Protein AF-A0A924P7L0-F1 (afdb_monomer_lite)

Radius of gyration: 28.96 Å; chains: 1; bounding box: 48×50×124 Å

Secondary structure (DSSP, 8-state):
--------------SSSSSSSSSS--------------TTSHHHHHHHHHHHHHHHHTT-HHHHHHHHHHHHH-TTT--HHHHHHHHHHHHHHTT--HHHHHHHHTTS--SGGGHHHHHHHHS---TTSSHHHHHHHHHHHHHT-BPTT----GGGEESTTSSS-EESSGGGB-HHHHHHHHHHHHHHHHHHHHHHH-B-TTT--BSS-TT-SSS-TT--GGGSGGG--HHHHHHHHHHHHHHHHHHHHHHHS-HHHHHHHHHHHHHHHHHHHHHHHHHHHT--TTS-S-TT----S--SS--GGGGSGGG--S-TT-HHHHHHHHHHHHHHH-TTSS--

Foldseek 3Di:
DDDDDDDDDDDDDDDPPVVVVVVVPPPPPPVPVQQCCDLLDPRNVVSLLVQLVVCVVVLVLVSNQVSLVVQCQDLNRDDLSSLQSLLSSLCSLLVDDPVVCVVLVVVFDCFWLQNLLSLLVVAAAEPPGCNLVSLVSSLQSLQLAFDVPADDDPLQWAPSVTSRIGGLALNGTDLVSLVSLLRSLSNLSNHQCNHFQVADPPRSDRQDQGQFPDSDPLRNGLLALLNDDLSLLSNLLSLVSNLSSLCVNLVVDDDPSSVVSNVQSVQSVVLLFVLLLCLLVCNHPDPRDVVLQDAPDDRPTNRSCSNHSVQADSDSHRSNSSSSSSNSSSVRVPSTSGVD

Structure (mmCIF, N/CA/C/O backbone):
data_AF-A0A924P7L0-F1
#
_entry.id   AF-A0A924P7L0-F1
#
loop_
_atom_site.group_PDB
_atom_site.id
_atom_site.type_symbol
_atom_site.label_atom_id
_atom_site.label_alt_id
_atom_site.label_comp_id
_atom_site.label_asym_id
_atom_site.label_entity_id
_atom_site.label_seq_id
_atom_site.pdbx_PDB_ins_code
_atom_site.Cartn_x
_atom_site.Cartn_y
_atom_site.Cartn_z
_atom_site.occupancy
_atom_site.B_iso_or_equiv
_atom_site.auth_seq_id
_atom_site.auth_comp_id
_atom_site.auth_asym_id
_atom_site.auth_atom_id
_atom_site.pdbx_PDB_model_num
ATOM 1 N N . MET A 1 1 ? 25.800 32.625 96.582 1.00 47.81 1 MET A N 1
ATOM 2 C CA . MET A 1 1 ? 24.863 32.336 95.474 1.00 47.81 1 MET A CA 1
ATOM 3 C C . MET A 1 1 ? 24.696 30.818 95.446 1.00 47.81 1 MET A C 1
ATOM 5 O O . MET A 1 1 ? 25.596 30.161 94.958 1.00 47.81 1 MET A O 1
ATOM 9 N N . ALA A 1 2 ? 23.802 30.165 96.205 1.00 34.78 2 ALA A N 1
ATOM 10 C CA . ALA A 1 2 ? 22.326 30.247 96.242 1.00 34.78 2 ALA A CA 1
ATOM 11 C C . ALA A 1 2 ? 21.728 30.182 94.828 1.00 34.78 2 ALA A C 1
ATOM 13 O O . ALA A 1 2 ? 22.139 30.990 94.007 1.00 34.78 2 ALA A O 1
ATOM 14 N N . CYS A 1 3 ? 20.769 29.334 94.449 1.00 31.34 3 CYS A N 1
ATOM 15 C CA . CYS A 1 3 ? 19.997 28.213 95.019 1.00 31.34 3 CYS A CA 1
ATOM 16 C C . CYS A 1 3 ? 19.364 27.526 93.772 1.00 31.34 3 CYS A C 1
ATOM 18 O O . CYS A 1 3 ? 19.101 28.213 92.793 1.00 31.34 3 CYS A O 1
ATOM 20 N N . SER A 1 4 ? 19.334 26.196 93.644 1.00 40.50 4 SER A N 1
ATOM 21 C CA . SER A 1 4 ? 18.242 25.281 94.041 1.00 40.50 4 SER A CA 1
ATOM 22 C C . SER A 1 4 ? 16.873 25.484 93.358 1.00 40.50 4 SER A C 1
ATOM 24 O O . SER A 1 4 ? 16.356 26.596 93.333 1.00 40.50 4 SER A O 1
ATOM 26 N N . ALA A 1 5 ? 16.281 24.333 92.985 1.00 39.31 5 ALA A N 1
ATOM 27 C CA . ALA A 1 5 ? 14.862 24.022 92.723 1.00 39.31 5 ALA A CA 1
ATOM 28 C C . ALA A 1 5 ? 14.272 24.441 91.354 1.00 39.31 5 ALA A C 1
ATOM 30 O O . ALA A 1 5 ? 14.572 25.506 90.843 1.00 39.31 5 ALA A O 1
ATOM 31 N N . ALA A 1 6 ? 13.378 23.692 90.697 1.00 36.41 6 ALA A N 1
ATOM 32 C CA . ALA A 1 6 ? 12.791 22.370 90.923 1.00 36.41 6 ALA A CA 1
ATOM 33 C C . ALA A 1 6 ? 12.048 21.918 89.645 1.00 36.41 6 ALA A C 1
ATOM 35 O O . ALA A 1 6 ? 11.638 22.727 88.815 1.00 36.41 6 ALA A O 1
ATOM 36 N N . VAL A 1 7 ? 11.850 20.605 89.539 1.00 44.06 7 VAL A N 1
ATOM 37 C CA . VAL A 1 7 ? 10.968 19.900 88.595 1.00 44.06 7 VAL A CA 1
ATOM 38 C C . VAL A 1 7 ? 9.491 20.190 88.918 1.00 44.06 7 VAL A C 1
ATOM 40 O O . VAL A 1 7 ? 9.143 20.317 90.093 1.00 44.06 7 VAL A O 1
ATOM 43 N N . PRO A 1 8 ? 8.595 20.144 87.915 1.00 50.00 8 PRO A N 1
ATOM 44 C CA . PRO A 1 8 ? 7.382 19.364 88.119 1.00 50.00 8 PRO A CA 1
ATOM 45 C C . PRO A 1 8 ? 7.159 18.348 86.995 1.00 50.00 8 PRO A C 1
ATOM 47 O O . PRO A 1 8 ? 7.106 18.667 85.809 1.00 50.00 8 PRO A O 1
ATOM 50 N N . ALA A 1 9 ? 6.977 17.100 87.418 1.00 52.28 9 ALA A N 1
ATOM 51 C CA . ALA A 1 9 ? 6.397 16.036 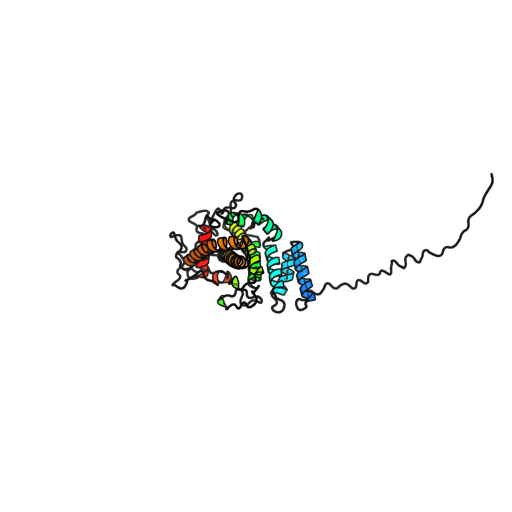86.629 1.00 52.28 9 ALA A CA 1
ATOM 52 C C . ALA A 1 9 ? 4.907 16.325 86.436 1.00 52.28 9 ALA A C 1
ATOM 54 O O . ALA A 1 9 ? 4.186 16.473 87.423 1.00 52.28 9 ALA A O 1
ATOM 55 N N . ARG A 1 10 ? 4.427 16.337 85.191 1.00 41.91 10 ARG A N 1
ATOM 56 C CA . ARG A 1 10 ? 3.016 16.076 84.900 1.00 41.91 10 ARG A CA 1
ATOM 57 C C . ARG A 1 10 ? 2.858 15.278 83.608 1.00 41.91 10 ARG A C 1
ATOM 59 O O . ARG A 1 10 ? 3.173 15.738 82.518 1.00 41.91 10 ARG A O 1
ATOM 66 N N . THR A 1 11 ? 2.283 14.094 83.814 1.00 44.38 11 THR A N 1
ATOM 67 C CA . THR A 1 11 ? 1.278 13.436 82.969 1.00 44.38 11 THR A CA 1
ATOM 68 C C . THR A 1 11 ? 1.713 12.911 81.604 1.00 44.38 11 THR A C 1
ATOM 70 O O . THR A 1 11 ? 1.530 13.528 80.561 1.00 44.38 11 THR A O 1
ATOM 73 N N . ALA A 1 12 ? 2.153 11.655 81.647 1.00 50.25 12 ALA A N 1
ATOM 74 C CA . ALA A 1 12 ? 2.044 10.683 80.576 1.00 50.25 12 ALA A CA 1
ATOM 75 C C . ALA A 1 12 ? 0.569 10.375 80.254 1.00 50.25 12 ALA A C 1
ATOM 77 O O . ALA A 1 12 ? 0.009 9.473 80.856 1.00 50.25 12 ALA A O 1
ATOM 78 N N . VAL A 1 13 ? -0.057 11.098 79.321 1.00 47.91 13 VAL A N 1
ATOM 79 C CA . VAL A 1 13 ? -1.249 10.646 78.571 1.00 47.91 13 VAL A CA 1
ATOM 80 C C . VAL A 1 13 ? -1.328 11.476 77.282 1.00 47.91 13 VAL A C 1
ATOM 82 O O . VAL A 1 13 ? -1.924 12.540 77.323 1.00 47.91 13 VAL A O 1
ATOM 85 N N . ALA A 1 14 ? -0.698 11.057 76.171 1.00 42.91 14 ALA A N 1
ATOM 86 C CA . ALA A 1 14 ? -1.050 11.488 74.791 1.00 42.91 14 ALA A CA 1
ATOM 87 C C . ALA A 1 14 ? -0.067 10.994 73.697 1.00 42.91 14 ALA A C 1
ATOM 89 O O . ALA A 1 14 ? 0.222 11.727 72.759 1.00 42.91 14 ALA A O 1
ATOM 90 N N . VAL A 1 15 ? 0.477 9.770 73.766 1.00 41.88 15 VAL A N 1
ATOM 91 C CA . VAL A 1 15 ? 1.345 9.245 72.672 1.00 41.88 15 VAL A CA 1
ATOM 92 C C . VAL A 1 15 ? 0.802 7.956 72.038 1.00 41.88 15 VAL A C 1
ATOM 94 O O . VAL A 1 15 ? 1.433 7.362 71.178 1.00 41.88 15 VAL A O 1
ATOM 97 N N . LEU A 1 16 ? -0.426 7.546 72.374 1.00 41.16 16 LEU A N 1
ATOM 98 C CA . LEU A 1 16 ? -1.066 6.369 71.763 1.00 41.16 16 LEU A CA 1
ATOM 99 C C . LEU A 1 16 ? -2.193 6.698 70.768 1.00 41.16 16 LEU A C 1
ATOM 101 O O . LEU A 1 16 ? -2.753 5.786 70.174 1.00 41.16 16 LEU A O 1
ATOM 105 N N . ALA A 1 17 ? -2.493 7.979 70.521 1.00 41.72 17 ALA A N 1
ATOM 106 C CA . ALA A 1 17 ? -3.543 8.377 69.574 1.00 41.72 17 ALA A CA 1
ATOM 107 C C . ALA A 1 17 ? -3.034 8.698 68.151 1.00 41.72 17 ALA A C 1
ATOM 109 O O . ALA A 1 17 ? -3.832 8.715 67.220 1.00 41.72 17 ALA A O 1
ATOM 110 N N . SER A 1 18 ? -1.724 8.889 67.945 1.00 42.34 18 SER A N 1
ATOM 111 C CA . SER A 1 18 ? -1.170 9.240 66.619 1.00 42.34 18 SER A CA 1
ATOM 112 C C . SER A 1 18 ? -0.691 8.045 65.785 1.00 42.34 18 SER A C 1
ATOM 114 O O . SER A 1 18 ? -0.346 8.219 64.622 1.00 42.34 18 SER A O 1
ATOM 116 N N . LEU A 1 19 ? -0.700 6.827 66.336 1.00 40.62 19 LEU A N 1
ATOM 117 C CA . LEU A 1 19 ? -0.391 5.593 65.592 1.00 40.62 19 LEU A CA 1
ATOM 118 C C . LEU A 1 19 ? -1.644 4.839 65.116 1.00 40.62 19 LEU A C 1
ATOM 120 O O . LEU A 1 19 ? -1.545 3.991 64.235 1.00 40.62 19 LEU A O 1
ATOM 124 N N . ALA A 1 20 ? -2.831 5.182 65.629 1.00 42.69 20 ALA A N 1
ATOM 125 C CA . ALA A 1 20 ? -4.090 4.542 65.237 1.00 42.69 20 ALA A CA 1
ATOM 126 C C . ALA A 1 20 ? -4.761 5.186 64.004 1.00 42.69 20 ALA A C 1
ATOM 128 O O . ALA A 1 20 ? -5.582 4.542 63.349 1.00 42.69 20 ALA A O 1
ATOM 129 N N . LEU A 1 21 ? -4.383 6.420 63.640 1.00 43.12 21 LEU A N 1
ATOM 130 C CA . LEU A 1 21 ? -4.927 7.113 62.461 1.00 43.12 21 LEU A CA 1
ATOM 131 C C . LEU A 1 21 ? -4.108 6.884 61.174 1.00 43.12 21 LEU A C 1
ATOM 133 O O . LEU A 1 21 ? -4.612 7.125 60.085 1.00 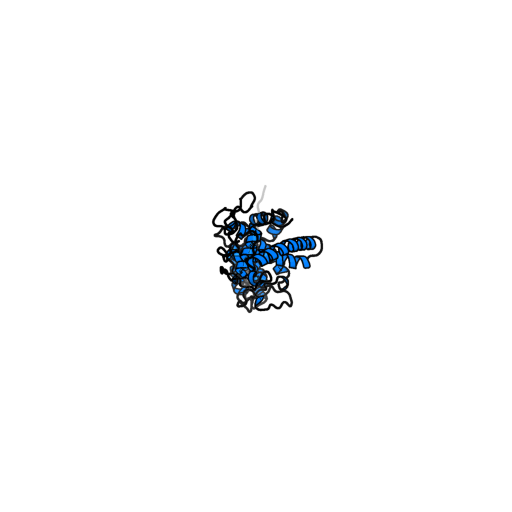43.12 21 LEU A O 1
ATOM 137 N N . CYS A 1 22 ? -2.881 6.357 61.274 1.00 42.72 22 CYS A N 1
ATOM 138 C CA . CYS A 1 22 ? -2.091 5.935 60.105 1.00 42.72 22 CYS A CA 1
ATOM 139 C C . CYS A 1 22 ? -2.347 4.478 59.683 1.00 42.72 22 CYS A C 1
ATOM 141 O O . CYS A 1 22 ? -1.961 4.095 58.584 1.00 42.72 22 CYS A O 1
ATOM 143 N N . LEU A 1 23 ? -3.004 3.664 60.520 1.00 43.16 23 LEU A N 1
ATOM 144 C CA . LEU A 1 23 ? -3.312 2.259 60.207 1.00 43.16 23 LEU A CA 1
ATOM 145 C C . LEU A 1 23 ? -4.737 2.048 59.658 1.00 43.16 23 LEU A C 1
ATOM 147 O O . LEU A 1 23 ? -5.058 0.986 59.129 1.00 43.16 23 LEU A O 1
ATOM 151 N N . THR A 1 24 ? -5.591 3.069 59.741 1.00 47.94 24 THR A N 1
ATOM 152 C CA . THR A 1 24 ? -6.963 3.071 59.202 1.00 47.94 24 THR A CA 1
ATOM 153 C C . THR A 1 24 ? -7.090 3.844 57.889 1.00 47.94 24 THR A C 1
ATOM 155 O O . THR A 1 24 ? -8.190 3.999 57.375 1.00 47.94 24 THR A O 1
ATOM 158 N N . LEU A 1 25 ? -5.966 4.204 57.259 1.00 45.41 25 LEU A N 1
ATOM 159 C CA . LEU A 1 25 ? -5.881 4.286 55.800 1.00 45.41 25 LEU A CA 1
ATOM 160 C C . LEU A 1 25 ? -5.445 2.917 55.261 1.00 45.41 25 LEU A C 1
ATOM 162 O O . LEU A 1 25 ? -4.529 2.794 54.453 1.00 45.41 25 LEU A O 1
ATOM 166 N N . SER A 1 26 ? -6.105 1.865 55.756 1.00 49.88 26 SER A N 1
ATOM 167 C CA . SER A 1 26 ? -6.209 0.592 55.057 1.00 49.88 26 SER A CA 1
ATOM 168 C C . SER A 1 26 ? -6.987 0.885 53.791 1.00 49.88 26 SER A C 1
ATOM 170 O O . SER A 1 26 ? -8.211 0.805 53.758 1.00 49.88 26 SER A O 1
ATOM 172 N N . VAL A 1 27 ? -6.226 1.361 52.809 1.00 51.91 27 VAL A N 1
ATOM 173 C CA . VAL A 1 27 ? -6.414 1.240 51.382 1.00 51.91 27 VAL A CA 1
ATOM 174 C C . VAL A 1 27 ? -7.443 0.144 51.113 1.00 51.91 27 VAL A C 1
ATOM 176 O O . VAL A 1 27 ? -7.120 -1.029 50.935 1.00 51.91 27 VAL A O 1
ATOM 179 N N . THR A 1 28 ? -8.713 0.539 51.072 1.00 52.62 28 THR A N 1
ATOM 180 C CA . THR A 1 28 ? -9.690 -0.129 50.234 1.00 52.62 28 THR A CA 1
ATOM 181 C C . THR A 1 28 ? -9.258 0.230 48.820 1.00 52.62 28 THR A C 1
ATOM 183 O O . THR A 1 28 ? -9.855 1.053 48.135 1.00 52.62 28 THR A O 1
ATOM 186 N N . LEU A 1 29 ? -8.175 -0.421 48.378 1.00 50.34 29 LEU A N 1
ATOM 187 C CA . LEU A 1 29 ? -8.089 -0.931 47.026 1.00 50.34 29 LEU A CA 1
ATOM 188 C C . LEU A 1 29 ? -9.330 -1.822 46.902 1.00 50.34 29 LEU A C 1
ATOM 190 O O . LEU A 1 29 ? -9.259 -3.045 46.981 1.00 50.34 29 LEU A O 1
ATOM 194 N N . PHE A 1 30 ? -10.497 -1.201 46.694 1.00 53.34 30 PHE A N 1
ATOM 195 C CA . PHE A 1 30 ? -11.332 -1.659 45.610 1.00 53.34 30 PHE A CA 1
ATOM 196 C C . PHE A 1 30 ? -10.342 -1.734 44.468 1.00 53.34 30 PHE A C 1
ATOM 198 O O . PHE A 1 30 ? -9.909 -0.700 43.960 1.00 53.34 30 PHE A O 1
ATOM 205 N N . GLY A 1 31 ? -9.817 -2.937 44.221 1.00 47.12 31 GLY A N 1
ATOM 206 C CA . GLY A 1 31 ? -9.066 -3.178 43.018 1.00 47.12 31 GLY A CA 1
ATOM 207 C C . GLY A 1 31 ? -10.003 -2.671 41.949 1.00 47.12 31 GLY A C 1
ATOM 208 O O . GLY A 1 31 ? -11.070 -3.256 41.762 1.00 47.12 31 GLY A O 1
ATOM 209 N N . CYS A 1 32 ? -9.679 -1.514 41.369 1.00 59.19 32 CYS A N 1
ATOM 210 C CA . CYS A 1 32 ? -10.254 -1.090 40.118 1.00 59.19 32 CYS A CA 1
ATOM 211 C C . CYS A 1 32 ? -9.861 -2.233 39.199 1.00 59.19 32 CYS A C 1
ATOM 213 O O . CYS A 1 32 ? -8.734 -2.265 38.708 1.00 59.19 32 CYS A O 1
ATOM 215 N N . GLY A 1 33 ? -10.711 -3.263 39.139 1.00 60.22 33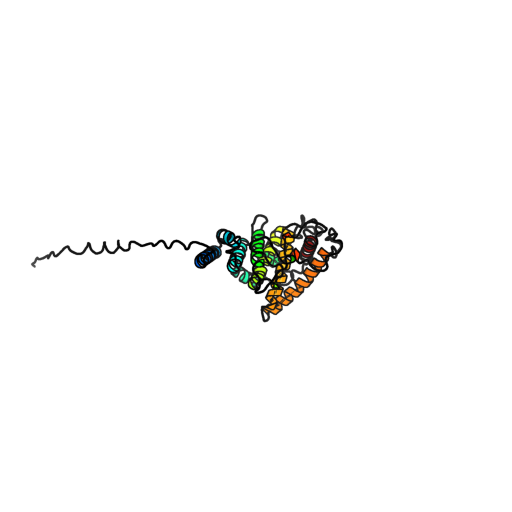 GLY A N 1
ATOM 216 C CA . GLY A 1 33 ? -10.515 -4.391 38.261 1.00 60.22 33 GLY A CA 1
ATOM 217 C C . GLY A 1 33 ? -10.358 -3.731 36.919 1.00 60.22 33 GLY A C 1
ATOM 218 O O . GLY A 1 33 ? -11.265 -2.995 36.519 1.00 60.22 33 GLY A O 1
ATOM 219 N N . ALA A 1 34 ? -9.163 -3.855 36.334 1.00 62.16 34 ALA A N 1
ATOM 220 C CA . ALA A 1 34 ? -8.878 -3.234 35.057 1.00 62.16 34 ALA A CA 1
ATOM 221 C C . ALA A 1 34 ? -10.090 -3.528 34.167 1.00 62.16 34 ALA A C 1
ATOM 223 O O . ALA A 1 34 ? -10.517 -4.692 34.150 1.00 62.16 34 ALA A O 1
ATOM 224 N N . PRO A 1 35 ? -10.724 -2.493 33.582 1.00 68.44 35 PRO A N 1
ATOM 225 C CA . PRO A 1 35 ? -11.966 -2.668 32.850 1.00 68.44 35 PRO A CA 1
ATOM 226 C C . PRO A 1 35 ? -11.793 -3.864 31.929 1.00 68.44 35 PRO A C 1
ATOM 228 O O . PRO A 1 35 ? -10.805 -3.952 31.194 1.00 68.44 35 PRO A O 1
ATOM 231 N N . LYS A 1 36 ? -12.686 -4.848 32.071 1.00 80.56 36 LYS A N 1
ATOM 232 C CA . LYS A 1 36 ? -12.620 -6.063 31.267 1.00 80.56 36 LYS A CA 1
ATOM 233 C C . LYS A 1 36 ? -12.624 -5.597 29.814 1.00 80.56 36 LYS A C 1
ATOM 235 O O . LYS A 1 36 ? -13.560 -4.909 29.414 1.00 80.56 36 LYS A O 1
ATOM 240 N N . MET A 1 37 ? -11.570 -5.919 29.064 1.00 86.44 37 MET A N 1
ATOM 241 C CA . MET A 1 37 ? -11.432 -5.569 27.647 1.00 86.44 37 MET A CA 1
ATOM 242 C C . MET A 1 37 ? -12.419 -6.408 26.828 1.00 86.44 37 MET A C 1
ATOM 244 O O . MET A 1 37 ? -12.057 -7.376 26.168 1.00 86.44 37 MET A O 1
ATOM 248 N N . ASP A 1 38 ? -13.700 -6.090 26.979 1.00 90.31 38 ASP A N 1
ATOM 249 C CA . ASP A 1 38 ? -14.833 -6.770 26.377 1.00 90.31 38 ASP A CA 1
ATOM 250 C C . ASP A 1 38 ? -15.388 -5.892 25.259 1.00 90.31 38 ASP A C 1
ATOM 252 O O . ASP A 1 38 ? -16.022 -4.861 25.510 1.00 90.31 38 ASP A O 1
ATOM 256 N N . CYS A 1 39 ? -15.120 -6.293 24.019 1.00 92.19 39 CYS A N 1
ATOM 257 C CA . CYS A 1 39 ? -15.457 -5.513 22.838 1.00 92.19 39 CYS A CA 1
ATOM 258 C C . CYS A 1 39 ? -16.965 -5.423 22.561 1.00 92.19 39 CYS A C 1
ATOM 260 O O . CYS A 1 39 ? -17.381 -4.560 21.788 1.00 92.19 39 CYS A O 1
ATOM 262 N N . HIS A 1 40 ? -17.785 -6.240 23.231 1.00 93.12 40 HIS A N 1
ATOM 263 C CA . HIS A 1 40 ? -19.245 -6.160 23.154 1.00 93.12 40 HIS A CA 1
ATOM 264 C C . HIS A 1 40 ? -19.834 -5.061 24.054 1.00 93.12 40 HIS A C 1
ATOM 266 O O . HIS A 1 40 ? -21.034 -4.790 24.000 1.00 93.12 40 HIS A O 1
ATOM 272 N N . THR A 1 41 ? -19.009 -4.412 24.881 1.00 93.50 41 THR A N 1
ATOM 273 C CA . THR A 1 41 ? -19.412 -3.280 25.724 1.00 93.50 41 THR A CA 1
ATOM 274 C C . THR A 1 41 ? -18.686 -2.010 25.293 1.00 93.50 41 THR A C 1
ATOM 276 O O . THR A 1 41 ? -17.527 -2.058 24.885 1.00 93.50 41 THR A O 1
ATOM 279 N N . GLN A 1 42 ? -19.346 -0.855 25.407 1.00 91.19 42 GLN A N 1
ATOM 280 C CA . GLN A 1 42 ? -18.726 0.426 25.054 1.00 91.19 42 GLN A CA 1
ATOM 281 C C . GLN A 1 42 ? -17.487 0.714 25.921 1.00 91.19 42 GLN A C 1
ATOM 283 O O . GLN A 1 42 ? -16.448 1.093 25.384 1.00 91.19 42 GLN A O 1
ATOM 288 N N . ASP A 1 43 ? -17.570 0.461 27.231 1.00 91.94 43 ASP A N 1
ATOM 289 C CA . ASP A 1 43 ? -16.466 0.690 28.173 1.00 91.94 43 ASP A CA 1
ATOM 290 C C . ASP A 1 43 ? -15.291 -0.268 27.937 1.00 91.94 43 ASP A C 1
ATOM 292 O O . ASP A 1 43 ? -14.136 0.154 27.917 1.00 91.94 43 ASP A O 1
ATOM 296 N N . GLY A 1 44 ? -15.568 -1.558 27.712 1.00 93.25 44 GLY A N 1
ATOM 297 C CA . GLY A 1 44 ? -14.528 -2.552 27.437 1.00 93.25 44 GLY A CA 1
ATOM 298 C C . GLY A 1 44 ? -13.821 -2.298 26.108 1.00 93.25 44 GLY A C 1
ATOM 299 O O . GLY A 1 44 ? -12.600 -2.444 26.015 1.00 93.25 44 GLY A O 1
ATOM 300 N N . LYS A 1 45 ? -14.561 -1.834 25.097 1.00 93.62 45 LYS A N 1
ATOM 301 C CA . LYS A 1 45 ? -13.988 -1.409 23.822 1.00 93.62 45 LYS A CA 1
ATOM 302 C C . LYS A 1 45 ? -13.133 -0.148 23.955 1.00 93.62 45 LYS A C 1
ATOM 304 O O . LYS A 1 45 ? -12.044 -0.109 23.387 1.00 93.62 45 LYS A O 1
ATOM 309 N N . ALA A 1 46 ? -13.590 0.857 24.702 1.00 93.88 46 ALA A N 1
ATOM 310 C CA . ALA A 1 46 ? -12.805 2.061 24.969 1.00 93.88 46 ALA A CA 1
ATOM 311 C C . ALA A 1 46 ? -11.490 1.714 25.686 1.00 93.88 46 ALA A C 1
ATOM 313 O O . ALA A 1 46 ? -10.421 2.096 25.222 1.00 93.88 46 ALA A O 1
ATOM 314 N N . ALA A 1 47 ? -11.554 0.877 26.727 1.00 94.50 47 ALA A N 1
ATOM 315 C CA . ALA A 1 47 ? -10.372 0.398 27.442 1.00 94.50 47 ALA A CA 1
ATOM 316 C C . ALA A 1 47 ? -9.386 -0.368 26.540 1.00 94.50 47 ALA A C 1
ATOM 318 O O . ALA A 1 47 ? -8.171 -0.229 26.691 1.00 94.50 47 ALA A O 1
ATOM 319 N N . LEU A 1 48 ? -9.894 -1.166 25.595 1.00 95.69 48 LEU A N 1
ATOM 320 C CA . LEU A 1 48 ? -9.069 -1.861 24.607 1.00 95.69 48 LEU A CA 1
ATOM 321 C C . LEU A 1 48 ? -8.370 -0.875 23.657 1.00 95.69 48 LEU A C 1
ATOM 323 O O . LEU A 1 48 ? -7.165 -0.991 23.442 1.00 95.69 48 LEU A O 1
ATOM 327 N N . LEU A 1 49 ? -9.097 0.104 23.111 1.00 96.06 49 LEU A N 1
ATOM 328 C CA . LEU A 1 49 ? -8.520 1.121 22.225 1.00 96.06 49 LEU A CA 1
ATOM 329 C C . LEU A 1 49 ? -7.488 1.996 22.953 1.00 96.06 49 LEU A C 1
ATOM 331 O O . LEU A 1 49 ? -6.432 2.276 22.387 1.00 96.06 49 LEU A O 1
ATOM 335 N N . ASP A 1 50 ? -7.730 2.342 24.219 1.00 96.00 50 ASP A N 1
ATOM 336 C CA . ASP A 1 50 ? -6.767 3.056 25.064 1.00 96.00 50 ASP A CA 1
ATOM 337 C C . ASP A 1 50 ? -5.496 2.226 25.297 1.00 96.00 50 ASP A C 1
ATOM 339 O O . ASP A 1 50 ? -4.380 2.742 25.211 1.00 96.00 50 ASP A O 1
ATOM 343 N N . ALA A 1 51 ? -5.634 0.921 25.550 1.00 96.25 51 ALA A N 1
ATOM 344 C CA . ALA A 1 51 ? -4.493 0.022 25.706 1.00 96.25 51 ALA A CA 1
ATOM 345 C C . ALA A 1 51 ? -3.668 -0.096 24.413 1.00 96.25 51 ALA A C 1
ATOM 347 O O . ALA A 1 51 ? -2.438 -0.012 24.464 1.00 96.25 51 ALA A O 1
ATOM 348 N N . VAL A 1 52 ? -4.331 -0.210 23.256 1.00 97.00 52 VAL A N 1
ATOM 349 C CA . VAL A 1 52 ? -3.671 -0.181 21.941 1.00 97.00 52 VAL A CA 1
ATOM 350 C C . VAL A 1 52 ? -2.936 1.146 21.746 1.00 97.00 52 VAL A C 1
ATOM 352 O O . VAL A 1 52 ? -1.754 1.147 21.409 1.00 97.00 52 VAL A O 1
ATOM 355 N N . GLN A 1 53 ? -3.582 2.280 22.024 1.00 96.31 53 GLN A N 1
ATOM 356 C CA . GLN A 1 53 ? -2.971 3.604 21.891 1.00 96.31 53 GLN A CA 1
ATOM 357 C C . GLN A 1 53 ? -1.750 3.783 22.809 1.00 96.31 53 GLN A C 1
ATOM 359 O O . GLN A 1 53 ? -0.737 4.351 22.389 1.00 96.31 53 GLN A O 1
ATOM 364 N N . ASN A 1 54 ? -1.805 3.277 24.042 1.00 95.88 54 ASN A N 1
ATOM 365 C CA . ASN A 1 54 ? -0.677 3.296 24.977 1.00 95.88 54 ASN A CA 1
ATOM 366 C C . ASN A 1 54 ? 0.511 2.462 24.467 1.00 95.88 54 ASN A C 1
ATOM 368 O O . ASN A 1 54 ? 1.660 2.915 24.539 1.00 95.88 54 ASN A O 1
ATOM 372 N N . ALA A 1 55 ? 0.242 1.284 23.895 1.00 96.31 55 ALA A N 1
ATOM 373 C CA . ALA A 1 55 ? 1.263 0.450 23.264 1.00 96.31 55 ALA A CA 1
ATOM 374 C C . ALA A 1 55 ? 1.894 1.156 22.048 1.00 96.31 55 ALA A C 1
ATOM 376 O O . ALA A 1 55 ? 3.118 1.266 21.968 1.00 96.31 55 ALA A O 1
ATOM 377 N N . LEU A 1 56 ? 1.081 1.752 21.164 1.00 95.19 56 LEU A N 1
ATOM 378 C CA . LEU A 1 56 ? 1.559 2.538 20.015 1.00 95.19 56 LEU A CA 1
ATOM 379 C C . LEU A 1 56 ? 2.416 3.736 20.434 1.00 95.19 56 LEU A C 1
ATOM 381 O O . LEU A 1 56 ? 3.450 4.010 19.823 1.00 95.19 56 LEU A O 1
ATOM 385 N N . THR A 1 57 ? 2.015 4.432 21.498 1.00 94.19 57 THR A N 1
ATOM 386 C CA . THR A 1 57 ? 2.756 5.576 22.053 1.00 94.19 57 THR A CA 1
ATOM 387 C C . THR A 1 57 ? 4.132 5.145 22.567 1.00 94.19 57 THR A C 1
ATOM 389 O O . THR A 1 57 ? 5.109 5.877 22.415 1.00 94.19 57 THR A O 1
ATOM 392 N N . SER A 1 58 ? 4.225 3.926 23.104 1.00 95.38 58 SER A N 1
ATOM 393 C CA . SER A 1 58 ? 5.471 3.302 23.569 1.00 95.38 58 SER A CA 1
ATOM 394 C C . SER A 1 58 ? 6.266 2.610 22.450 1.00 95.38 58 SER A C 1
ATOM 396 O O . SER A 1 58 ? 7.294 2.000 22.731 1.00 95.38 58 SER A O 1
ATOM 398 N N . GLN A 1 59 ? 5.808 2.696 21.192 1.00 94.31 59 GLN A N 1
ATOM 399 C CA . GLN A 1 59 ? 6.338 1.957 20.035 1.00 94.31 59 GLN A CA 1
ATOM 400 C C . GLN A 1 59 ? 6.336 0.426 20.208 1.00 94.31 59 GLN A C 1
ATOM 402 O O . GLN A 1 59 ? 7.071 -0.283 19.521 1.00 94.31 59 GLN A O 1
ATOM 407 N N . ASP A 1 60 ? 5.481 -0.100 21.086 1.00 96.69 60 ASP A N 1
ATOM 408 C CA . ASP A 1 60 ? 5.273 -1.535 21.268 1.00 96.69 60 ASP A CA 1
ATOM 409 C C . ASP A 1 60 ? 4.220 -2.042 20.274 1.00 96.69 60 ASP A C 1
ATOM 411 O O . ASP A 1 60 ? 3.057 -2.301 20.600 1.00 96.69 60 ASP A O 1
ATOM 415 N N . CYS A 1 61 ? 4.631 -2.122 19.007 1.00 97.25 61 CYS A N 1
ATOM 416 C CA . CYS A 1 61 ? 3.749 -2.520 17.915 1.00 97.25 61 CYS A CA 1
ATOM 417 C C . CYS A 1 61 ? 3.230 -3.957 18.081 1.00 97.25 61 CYS A C 1
ATOM 419 O O . CYS A 1 61 ? 2.116 -4.247 17.659 1.00 97.25 61 CYS A O 1
ATOM 421 N N . THR A 1 62 ? 4.022 -4.850 18.687 1.00 97.88 62 THR A N 1
ATOM 422 C CA . THR A 1 62 ? 3.642 -6.253 18.907 1.00 97.88 62 THR A CA 1
ATOM 423 C C . THR A 1 62 ? 2.467 -6.336 19.869 1.00 97.88 62 THR A C 1
ATOM 425 O O . THR A 1 62 ? 1.429 -6.876 19.499 1.00 97.88 62 THR A O 1
ATOM 428 N N . THR A 1 63 ? 2.570 -5.703 21.043 1.00 97.94 63 THR A N 1
ATOM 429 C CA . THR A 1 63 ? 1.458 -5.656 22.002 1.00 97.94 63 THR A CA 1
ATOM 430 C C . THR A 1 63 ? 0.229 -4.975 21.396 1.00 97.94 63 THR A C 1
ATOM 432 O O . THR A 1 63 ? -0.894 -5.444 21.573 1.00 97.94 63 THR A O 1
ATOM 435 N N . ALA A 1 64 ? 0.418 -3.896 20.627 1.00 97.94 64 ALA A N 1
ATOM 436 C CA . ALA A 1 64 ? -0.685 -3.221 19.944 1.00 97.94 64 ALA A CA 1
ATOM 437 C C . ALA A 1 64 ? -1.406 -4.125 18.920 1.00 97.94 64 ALA A C 1
ATOM 439 O O . ALA A 1 64 ? -2.619 -3.995 18.750 1.00 97.94 64 ALA A O 1
ATOM 440 N N . ILE A 1 65 ? -0.682 -5.018 18.231 1.00 98.12 65 ILE A N 1
ATOM 441 C CA . ILE A 1 65 ? -1.251 -6.018 17.311 1.00 98.12 65 ILE A CA 1
ATOM 442 C C . ILE A 1 65 ? -1.971 -7.118 18.100 1.00 98.12 65 ILE A C 1
ATOM 444 O O . ILE A 1 65 ? -3.128 -7.410 17.802 1.00 98.12 65 ILE A O 1
ATOM 448 N N . ASP A 1 66 ? -1.329 -7.678 19.127 1.00 98.12 66 ASP A N 1
ATOM 449 C CA . ASP A 1 66 ? -1.882 -8.773 19.936 1.00 98.12 66 ASP A CA 1
ATOM 450 C C . ASP A 1 66 ? -3.204 -8.383 20.617 1.00 98.12 66 ASP A C 1
ATOM 452 O O . ASP A 1 66 ? -4.114 -9.204 20.736 1.00 98.12 66 ASP A O 1
ATOM 456 N N . LEU A 1 67 ? -3.338 -7.114 21.019 1.00 97.50 67 LEU A N 1
ATOM 457 C CA . LEU A 1 67 ? -4.570 -6.570 21.591 1.00 97.50 67 LEU A CA 1
ATOM 458 C C . LEU A 1 67 ? -5.690 -6.397 20.554 1.00 97.50 67 LEU A C 1
ATOM 460 O O . LEU A 1 67 ? -6.848 -6.687 20.853 1.00 97.50 67 LEU A O 1
ATOM 464 N N . ILE A 1 68 ? -5.382 -5.895 19.352 1.00 97.94 68 ILE A N 1
ATOM 465 C CA . ILE A 1 68 ? -6.413 -5.490 18.382 1.00 97.94 68 ILE A CA 1
ATOM 466 C C . ILE A 1 68 ? -6.854 -6.619 17.444 1.00 97.94 68 ILE A C 1
ATOM 468 O O . ILE A 1 68 ? -8.000 -6.615 16.992 1.00 97.94 68 ILE A O 1
ATOM 472 N N . GLU A 1 69 ? -5.983 -7.588 17.145 1.00 97.50 69 GLU A N 1
ATOM 473 C CA . GLU A 1 69 ? -6.266 -8.624 16.143 1.00 97.50 69 GLU A CA 1
ATOM 474 C C . GLU A 1 69 ? -7.470 -9.510 16.511 1.00 97.50 69 GLU A C 1
ATOM 476 O O . GLU A 1 69 ? -8.330 -9.701 15.645 1.00 97.50 69 GLU A O 1
ATOM 481 N N . PRO A 1 70 ? -7.636 -9.987 17.766 1.00 96.75 70 PRO A N 1
ATOM 482 C CA . PRO A 1 70 ? -8.815 -10.770 18.141 1.00 96.75 70 PRO A CA 1
ATOM 483 C C . PRO A 1 70 ? -10.124 -10.003 17.917 1.00 96.75 70 PRO A C 1
ATOM 485 O O . PRO A 1 70 ? -11.088 -10.557 17.395 1.00 96.75 70 PRO A O 1
ATOM 488 N N . VAL A 1 71 ? -10.134 -8.706 18.241 1.00 96.44 71 VAL A N 1
ATOM 489 C CA . VAL A 1 71 ? -11.306 -7.827 18.098 1.00 96.44 71 VAL A CA 1
ATOM 490 C C . VAL A 1 71 ? -11.595 -7.507 16.634 1.00 96.44 71 VAL A C 1
ATOM 492 O O . VAL A 1 71 ? -12.751 -7.397 16.233 1.00 96.44 71 VAL A O 1
ATOM 495 N N . TYR A 1 72 ? -10.556 -7.368 15.811 1.00 96.62 72 TYR A N 1
ATOM 496 C CA . TYR A 1 72 ? -10.724 -7.163 14.379 1.00 96.62 72 TYR A CA 1
ATOM 497 C C . TYR A 1 72 ? -11.310 -8.393 13.682 1.00 96.62 72 TYR A C 1
ATOM 499 O O . TYR A 1 72 ? -12.138 -8.242 12.786 1.00 96.62 72 TYR A O 1
ATOM 507 N N . LEU A 1 73 ? -10.886 -9.598 14.065 1.00 95.81 73 LEU A N 1
ATOM 508 C CA . LEU A 1 73 ? -11.367 -10.844 13.462 1.00 95.81 73 LEU A CA 1
ATOM 509 C C . LEU A 1 73 ? -12.795 -11.209 13.895 1.00 95.81 73 LEU A C 1
ATOM 511 O O . LEU A 1 73 ? -13.464 -11.972 13.193 1.00 95.81 73 LEU A O 1
ATOM 515 N N . ASP A 1 74 ? -13.275 -10.643 15.001 1.00 95.19 74 ASP A N 1
ATOM 516 C CA . ASP A 1 74 ? -14.646 -10.804 15.470 1.00 95.19 74 ASP A CA 1
ATOM 517 C C . ASP A 1 74 ? -15.627 -9.904 14.689 1.00 95.19 74 ASP A C 1
ATOM 519 O O . ASP A 1 74 ? -15.530 -8.672 14.675 1.00 95.19 74 ASP A O 1
ATOM 523 N N . LYS A 1 75 ? -16.614 -10.533 14.039 1.00 92.19 75 LYS A N 1
ATOM 524 C CA . LYS A 1 75 ? -17.639 -9.853 13.229 1.00 92.19 75 LYS A CA 1
ATOM 525 C C . LYS A 1 75 ? -18.553 -8.942 14.044 1.00 92.19 75 LYS A C 1
ATOM 527 O O . LYS A 1 75 ? -19.093 -7.996 13.477 1.00 92.19 75 LYS A O 1
ATOM 532 N N . GLU A 1 76 ? -18.760 -9.236 15.322 1.00 93.94 76 GLU A N 1
ATOM 533 C CA . GLU A 1 76 ? -19.666 -8.477 16.186 1.00 93.94 76 GLU A CA 1
ATOM 534 C C . GLU A 1 76 ? -18.975 -7.273 16.829 1.00 93.94 76 GLU A C 1
ATOM 536 O O . GLU A 1 76 ? -19.637 -6.296 17.176 1.00 93.94 76 GLU A O 1
ATOM 541 N N . CYS A 1 77 ? -17.647 -7.314 16.942 1.00 93.50 77 CYS A N 1
ATOM 542 C CA . CYS A 1 77 ? -16.872 -6.259 17.586 1.00 93.50 77 CYS A CA 1
ATOM 543 C C . CYS A 1 77 ? -16.188 -5.289 16.618 1.00 93.50 77 CYS A C 1
ATOM 545 O O . CYS A 1 77 ? -15.794 -4.185 17.011 1.00 93.50 77 CYS A O 1
ATOM 547 N N . THR A 1 78 ? -16.017 -5.680 15.357 1.00 92.56 78 THR A N 1
ATOM 548 C CA . THR A 1 78 ? -15.275 -4.869 14.396 1.00 92.56 78 THR A CA 1
ATOM 549 C C . THR A 1 78 ? -16.068 -3.651 13.907 1.00 92.56 78 THR A C 1
ATOM 551 O O . THR A 1 78 ? -17.231 -3.732 13.506 1.00 92.56 78 THR A O 1
ATOM 554 N N . ASN A 1 79 ? -15.425 -2.484 13.908 1.00 93.25 79 ASN A N 1
ATOM 555 C CA . ASN A 1 79 ? -15.957 -1.249 13.338 1.00 93.25 79 ASN A CA 1
ATOM 556 C C . ASN A 1 79 ? -14.817 -0.339 12.849 1.00 93.25 79 ASN A C 1
ATOM 558 O O . ASN A 1 79 ? -13.654 -0.741 12.847 1.00 93.25 79 ASN A O 1
ATOM 562 N N . ASP A 1 80 ? -15.134 0.887 12.432 1.00 94.19 80 ASP A N 1
ATOM 563 C CA . ASP A 1 80 ? -14.135 1.788 11.846 1.00 94.19 80 ASP A CA 1
ATOM 564 C C . ASP A 1 80 ? -13.010 2.170 12.824 1.00 94.19 80 ASP A C 1
ATOM 566 O O . ASP A 1 80 ? -11.847 2.198 12.431 1.00 94.19 80 ASP A O 1
ATOM 570 N N . GLU A 1 81 ? -13.298 2.341 14.116 1.00 94.75 81 GLU A N 1
ATOM 571 C CA . GLU A 1 81 ? -12.259 2.599 15.128 1.00 94.75 81 GLU A CA 1
ATOM 572 C C . GLU A 1 81 ? -11.300 1.409 15.273 1.00 94.75 81 GLU A C 1
ATOM 574 O O . GLU A 1 81 ? -10.086 1.590 15.319 1.00 94.75 81 GLU A O 1
ATOM 579 N N . VAL A 1 82 ? -11.830 0.179 15.275 1.00 96.12 82 VAL A N 1
ATOM 580 C CA . VAL A 1 82 ? -11.023 -1.054 15.335 1.00 96.12 82 VAL A CA 1
ATOM 581 C C . VAL A 1 82 ? -10.171 -1.212 14.073 1.00 96.12 82 VAL A C 1
ATOM 583 O O . VAL A 1 82 ? -9.009 -1.603 14.157 1.00 96.12 82 VAL A O 1
ATOM 586 N N . ARG A 1 83 ? -10.711 -0.867 12.897 1.00 96.38 83 ARG A N 1
ATOM 587 C CA . ARG A 1 83 ? -9.976 -0.897 11.621 1.00 96.38 83 ARG A CA 1
ATOM 588 C C . ARG A 1 83 ? -8.838 0.122 11.596 1.00 96.38 83 ARG A C 1
ATOM 590 O O . ARG A 1 83 ? -7.734 -0.233 11.193 1.00 96.38 83 ARG A O 1
ATOM 597 N N . ILE A 1 84 ? -9.070 1.350 12.068 1.00 96.12 84 ILE A N 1
ATOM 598 C CA . ILE A 1 84 ? -8.025 2.382 12.191 1.00 96.12 84 ILE A CA 1
ATOM 599 C C . ILE A 1 84 ? -6.964 1.956 13.209 1.00 96.12 84 ILE A C 1
ATOM 601 O O . ILE A 1 84 ? -5.769 2.085 12.933 1.00 96.12 84 ILE A O 1
ATOM 605 N N . ALA A 1 85 ? -7.375 1.413 14.358 1.00 96.62 85 ALA A N 1
ATOM 606 C CA . ALA A 1 85 ? -6.459 0.914 15.377 1.00 96.62 85 ALA A CA 1
ATOM 607 C C . ALA A 1 85 ? -5.581 -0.215 14.822 1.00 96.62 85 ALA A C 1
ATOM 609 O O . ALA A 1 85 ? -4.359 -0.132 14.906 1.00 96.62 85 ALA A O 1
ATOM 610 N N . ARG A 1 86 ? -6.172 -1.206 14.140 1.00 97.44 86 ARG A N 1
ATOM 611 C CA . ARG A 1 86 ? -5.422 -2.278 13.473 1.00 97.44 86 ARG A CA 1
ATOM 612 C C . ARG A 1 86 ? -4.474 -1.745 12.408 1.00 97.44 86 ARG A C 1
ATOM 614 O O . ARG A 1 86 ? -3.307 -2.136 12.380 1.00 97.44 86 ARG A O 1
ATOM 621 N N . ALA A 1 87 ? -4.954 -0.851 11.542 1.00 97.44 87 ALA A N 1
ATOM 622 C CA . ALA A 1 87 ? -4.120 -0.221 10.528 1.00 97.44 87 ALA A CA 1
ATOM 623 C C . ALA A 1 87 ? -2.912 0.475 11.169 1.00 97.44 87 ALA A C 1
ATOM 625 O O . ALA A 1 87 ? -1.797 0.326 10.673 1.00 97.44 87 ALA A O 1
ATOM 626 N N . SER A 1 88 ? -3.116 1.159 12.296 1.00 96.75 88 SER A N 1
ATOM 627 C CA . SER A 1 88 ? -2.073 1.864 13.048 1.00 96.75 88 SER A CA 1
ATOM 628 C C . SER A 1 88 ? -1.086 0.909 13.733 1.00 96.75 88 SER A C 1
ATOM 630 O O . SER A 1 88 ? 0.121 1.136 13.654 1.00 96.75 88 SER A O 1
ATOM 632 N N . SER A 1 89 ? -1.556 -0.195 14.325 1.00 97.38 89 SER A N 1
ATOM 633 C CA . SER A 1 89 ? -0.711 -1.252 14.908 1.00 97.38 89 SER A CA 1
ATOM 634 C C . SER A 1 89 ? 0.209 -1.897 13.880 1.00 97.38 89 SER A C 1
ATOM 636 O O . SER A 1 89 ? 1.419 -2.001 14.094 1.00 97.38 89 SER A O 1
ATOM 638 N N . TYR A 1 90 ? -0.320 -2.235 12.707 1.00 98.12 90 TYR A N 1
ATOM 639 C CA . TYR A 1 90 ? 0.506 -2.756 11.624 1.00 98.12 90 TYR A CA 1
ATOM 640 C C . TYR A 1 90 ? 1.376 -1.682 10.954 1.00 98.12 90 TYR A C 1
ATOM 642 O O . TYR A 1 90 ? 2.506 -1.972 10.566 1.00 98.12 90 TYR A O 1
ATOM 650 N N . ALA A 1 91 ? 0.926 -0.427 10.875 1.00 96.81 91 ALA A N 1
ATOM 651 C CA . ALA A 1 91 ? 1.755 0.685 10.406 1.00 96.81 91 ALA A CA 1
ATOM 652 C C . ALA A 1 91 ? 2.974 0.906 11.319 1.00 96.81 91 ALA A C 1
ATOM 654 O O . ALA A 1 91 ? 4.085 1.102 10.826 1.00 96.81 91 ALA A O 1
ATOM 655 N N . CYS A 1 92 ? 2.791 0.789 12.639 1.00 96.31 92 CYS A N 1
ATOM 656 C CA . CYS A 1 92 ? 3.874 0.805 13.622 1.00 96.31 92 CYS A CA 1
ATOM 657 C C . CYS A 1 92 ? 4.903 -0.295 13.316 1.00 96.31 92 CYS A C 1
ATOM 659 O O . CYS A 1 92 ? 6.092 -0.004 13.184 1.00 96.31 92 CYS A O 1
ATOM 661 N N . ALA A 1 93 ? 4.456 -1.540 13.099 1.00 96.56 93 ALA A N 1
ATOM 662 C CA . ALA A 1 93 ? 5.340 -2.656 12.742 1.00 96.56 93 ALA A CA 1
ATOM 663 C C . ALA A 1 93 ? 6.008 -2.483 11.359 1.00 96.56 93 ALA A C 1
ATOM 665 O O . ALA A 1 93 ? 7.131 -2.942 11.141 1.00 96.56 93 ALA A O 1
ATOM 666 N N . ALA A 1 94 ? 5.369 -1.750 10.443 1.00 95.44 94 ALA A N 1
ATOM 667 C CA . ALA A 1 94 ? 5.957 -1.294 9.182 1.00 95.44 94 ALA A CA 1
ATOM 668 C C . ALA A 1 94 ? 6.935 -0.110 9.347 1.00 95.44 94 ALA A C 1
ATOM 670 O O . ALA A 1 94 ? 7.441 0.417 8.355 1.00 95.44 94 ALA A O 1
ATOM 671 N N . ASN A 1 95 ? 7.237 0.290 10.589 1.00 92.31 95 ASN A N 1
ATOM 672 C CA . ASN A 1 95 ? 8.105 1.408 10.956 1.00 92.31 95 ASN A CA 1
ATOM 673 C C . ASN A 1 95 ? 7.600 2.768 10.434 1.00 92.31 95 ASN A C 1
ATOM 675 O O . ASN A 1 95 ? 8.385 3.649 10.074 1.00 92.31 95 ASN A O 1
ATOM 679 N N . ILE A 1 96 ? 6.278 2.947 10.391 1.00 92.31 96 ILE A N 1
ATOM 680 C CA . ILE A 1 96 ? 5.632 4.202 10.010 1.00 92.31 96 ILE A CA 1
ATOM 681 C C . ILE A 1 96 ? 5.304 4.975 11.280 1.00 92.31 96 ILE A C 1
ATOM 683 O O . ILE A 1 96 ? 4.397 4.632 12.033 1.00 92.31 96 ILE A O 1
ATOM 687 N N . ASN A 1 97 ? 6.032 6.064 11.497 1.00 83.31 97 ASN A N 1
ATOM 688 C CA . ASN A 1 97 ? 5.706 7.047 12.519 1.00 83.31 97 ASN A CA 1
ATOM 689 C C . ASN A 1 97 ? 5.160 8.289 11.813 1.00 83.31 97 ASN A C 1
ATOM 691 O O . ASN A 1 97 ? 5.940 9.040 11.236 1.00 83.31 97 ASN A O 1
ATOM 695 N N . PHE A 1 98 ? 3.839 8.494 11.835 1.00 75.94 98 PHE A N 1
ATOM 696 C CA . PHE A 1 98 ? 3.177 9.566 11.077 1.00 75.94 98 PHE A CA 1
ATOM 697 C C . PHE A 1 98 ? 3.757 10.958 11.359 1.00 75.94 98 PHE A C 1
ATOM 699 O O . PHE A 1 98 ? 4.052 11.694 10.421 1.00 75.94 98 PHE A O 1
ATOM 706 N N . PHE A 1 99 ? 3.989 11.316 12.626 1.00 76.31 99 PHE A N 1
ATOM 707 C CA . PHE A 1 99 ? 4.531 12.634 12.976 1.00 76.31 99 PHE A CA 1
ATOM 708 C C . PHE A 1 99 ? 5.957 12.828 12.465 1.00 76.31 99 PHE A C 1
ATOM 710 O O . PHE A 1 99 ? 6.280 13.866 11.884 1.00 76.31 99 PHE A O 1
ATOM 717 N N . LYS A 1 100 ? 6.804 11.808 12.631 1.00 81.56 100 LYS A N 1
ATOM 718 C CA . LYS A 1 100 ? 8.159 11.823 12.078 1.00 81.56 100 LYS A CA 1
ATOM 719 C C . LYS A 1 100 ? 8.124 11.882 10.550 1.00 81.56 100 LYS A C 1
ATOM 721 O O . LYS A 1 100 ? 8.872 12.651 9.959 1.00 81.56 100 LYS A O 1
ATOM 726 N N . LEU A 1 101 ? 7.229 11.120 9.930 1.00 84.19 101 LEU A N 1
ATOM 727 C CA . LEU A 1 101 ? 7.084 11.027 8.486 1.00 84.19 101 LEU A CA 1
ATOM 728 C C . LEU A 1 101 ? 6.647 12.355 7.872 1.00 84.19 101 LEU A C 1
ATOM 730 O O . LEU A 1 101 ? 7.209 12.741 6.857 1.00 84.19 101 LEU A O 1
ATOM 734 N N . ILE A 1 102 ? 5.723 13.090 8.496 1.00 81.19 102 ILE A N 1
ATOM 735 C CA . ILE A 1 102 ? 5.370 14.448 8.055 1.00 81.19 102 ILE A CA 1
ATOM 736 C C . ILE A 1 102 ? 6.622 15.333 8.062 1.00 81.19 102 ILE A C 1
ATOM 738 O O . ILE A 1 102 ? 6.927 15.974 7.058 1.00 81.19 102 ILE A O 1
ATOM 742 N N . GLY A 1 103 ? 7.392 15.315 9.155 1.00 81.38 103 GLY A N 1
ATOM 743 C CA . GLY A 1 103 ? 8.649 16.059 9.255 1.00 81.38 103 GLY A CA 1
ATOM 744 C C . GLY A 1 103 ? 9.686 15.649 8.205 1.00 81.38 103 GLY A C 1
ATOM 745 O O . GLY A 1 103 ? 10.322 16.509 7.601 1.00 81.38 103 GLY A O 1
ATOM 746 N N . ASP A 1 104 ? 9.852 14.353 7.957 1.00 85.31 104 ASP A N 1
ATOM 747 C CA . ASP A 1 104 ? 10.848 13.831 7.020 1.00 85.31 104 ASP A CA 1
ATOM 748 C C . ASP A 1 104 ? 10.430 14.016 5.554 1.00 85.31 104 ASP A C 1
ATOM 750 O O . ASP A 1 104 ? 11.279 14.341 4.725 1.00 85.31 104 ASP A O 1
ATOM 754 N N . ILE A 1 105 ? 9.131 13.944 5.242 1.00 82.56 105 ILE A N 1
ATOM 755 C CA . ILE A 1 105 ? 8.577 14.273 3.921 1.00 82.56 105 ILE A CA 1
ATOM 756 C C . ILE A 1 105 ? 8.904 15.717 3.539 1.00 82.56 105 ILE A C 1
ATOM 758 O O . ILE A 1 105 ? 9.299 15.962 2.405 1.00 82.56 105 ILE A O 1
ATOM 762 N N . THR A 1 106 ? 8.823 16.673 4.472 1.00 81.94 106 THR A N 1
ATOM 763 C CA . THR A 1 106 ? 9.177 18.071 4.153 1.00 81.94 106 THR A CA 1
ATOM 764 C C . THR A 1 106 ? 10.657 18.285 3.822 1.00 81.94 106 THR A C 1
ATOM 766 O O . THR A 1 106 ? 11.011 19.324 3.266 1.00 81.94 106 THR A O 1
ATOM 769 N N . LYS A 1 107 ? 11.528 17.323 4.151 1.00 84.31 107 LYS A N 1
ATOM 770 C CA . LYS A 1 107 ? 12.975 17.398 3.896 1.00 84.31 107 LYS A CA 1
ATOM 771 C C . LYS A 1 107 ? 13.383 16.704 2.601 1.00 84.31 107 LYS A C 1
ATOM 773 O O . LYS A 1 107 ? 14.502 16.921 2.139 1.00 84.31 107 LYS A O 1
ATOM 778 N N . VAL A 1 108 ? 12.521 15.861 2.035 1.00 82.38 108 VAL A N 1
ATOM 779 C CA . VAL A 1 108 ? 12.801 15.141 0.792 1.00 82.38 108 VAL A CA 1
ATOM 780 C C . VAL A 1 108 ? 12.036 15.761 -0.368 1.00 82.38 108 VAL A C 1
ATOM 782 O O . VAL A 1 108 ? 10.905 16.222 -0.231 1.00 82.38 108 VAL A O 1
ATOM 785 N N . ASN A 1 109 ? 12.658 15.776 -1.542 1.00 76.81 109 ASN A N 1
ATOM 786 C CA . ASN A 1 109 ? 11.966 16.195 -2.748 1.00 76.81 109 ASN A CA 1
ATOM 787 C C . ASN A 1 109 ? 11.112 15.024 -3.249 1.00 76.81 109 ASN A C 1
ATOM 789 O O . ASN A 1 109 ? 11.633 14.003 -3.695 1.00 76.81 109 ASN A O 1
ATOM 793 N N . LEU A 1 110 ? 9.797 15.188 -3.143 1.00 76.25 110 LEU A N 1
ATOM 794 C CA . LEU A 1 110 ? 8.805 14.248 -3.643 1.00 76.25 110 LEU A CA 1
ATOM 795 C C . LEU A 1 110 ? 8.384 14.568 -5.083 1.00 76.25 110 LEU A C 1
ATOM 797 O O . LEU A 1 110 ? 7.301 14.193 -5.466 1.00 76.25 110 LEU A O 1
ATOM 801 N N . ASN A 1 111 ? 9.182 15.254 -5.895 1.00 74.19 111 ASN A N 1
ATOM 802 C CA . ASN A 1 111 ? 8.873 15.502 -7.305 1.00 74.19 111 ASN A CA 1
ATOM 803 C C . ASN A 1 111 ? 10.030 15.017 -8.181 1.00 74.19 111 ASN A C 1
ATOM 805 O O . ASN A 1 111 ? 11.186 14.979 -7.750 1.00 74.19 111 ASN A O 1
ATOM 809 N N . GLY A 1 112 ? 9.767 14.697 -9.446 1.00 79.88 112 GLY A N 1
ATOM 810 C CA . GLY A 1 112 ? 10.849 14.377 -10.369 1.00 79.88 112 GLY A CA 1
ATOM 811 C C . GLY A 1 112 ? 11.565 13.057 -10.066 1.00 79.88 112 GLY A C 1
ATOM 812 O O . GLY A 1 112 ? 11.079 12.162 -9.367 1.00 79.88 112 GLY A O 1
ATOM 813 N N . LYS A 1 113 ? 12.796 12.966 -10.594 1.00 80.69 113 LYS A N 1
ATOM 814 C CA . LYS A 1 113 ? 13.658 11.762 -10.592 1.00 80.69 113 LYS A CA 1
ATOM 815 C C . LYS A 1 113 ? 13.974 11.219 -9.201 1.00 80.69 113 LYS A C 1
ATOM 817 O O . LYS A 1 113 ? 14.400 10.077 -9.064 1.00 80.69 113 LYS A O 1
ATOM 822 N N . VAL A 1 114 ? 13.793 12.053 -8.185 1.00 84.19 114 VAL A N 1
ATOM 823 C CA . VAL A 1 114 ? 14.160 11.788 -6.795 1.00 84.19 114 VAL A CA 1
ATOM 824 C C . VAL A 1 114 ? 13.028 11.173 -5.982 1.00 84.19 114 VAL A C 1
ATOM 826 O O . VAL A 1 114 ? 13.285 10.742 -4.866 1.00 84.19 114 VAL A O 1
ATOM 829 N N . PHE A 1 115 ? 11.823 11.023 -6.543 1.00 86.50 115 PHE A N 1
ATOM 830 C CA . PHE A 1 115 ? 10.712 10.401 -5.826 1.00 86.50 115 PHE A CA 1
ATOM 831 C C . PHE A 1 115 ? 11.009 8.968 -5.369 1.00 86.50 115 PHE A C 1
ATOM 833 O O . PHE A 1 115 ? 10.957 8.677 -4.178 1.00 86.50 115 PHE A O 1
ATOM 840 N N . TRP A 1 116 ? 11.365 8.066 -6.289 1.00 88.81 116 TRP A N 1
ATOM 841 C CA . TRP A 1 116 ? 11.669 6.675 -5.936 1.00 88.81 116 TRP A CA 1
ATOM 842 C C . TRP A 1 116 ? 12.851 6.548 -4.955 1.00 88.81 116 TRP A C 1
ATOM 844 O O . TRP A 1 116 ? 12.707 5.834 -3.957 1.00 88.81 116 TRP A O 1
ATOM 854 N N . PRO A 1 117 ? 13.978 7.268 -5.146 1.00 90.56 117 PRO A N 1
ATOM 855 C CA . PRO A 1 117 ? 15.028 7.337 -4.133 1.00 90.56 117 PRO A CA 1
ATOM 856 C C . PRO A 1 117 ? 14.563 7.872 -2.774 1.00 90.56 117 PRO A C 1
ATOM 858 O O . PRO A 1 117 ? 14.914 7.290 -1.754 1.00 90.56 117 PRO A O 1
ATOM 861 N N . ALA A 1 118 ? 13.740 8.925 -2.733 1.00 91.12 118 ALA A N 1
ATOM 862 C CA . ALA A 1 118 ? 13.218 9.481 -1.483 1.00 91.12 118 ALA A CA 1
ATOM 863 C C . ALA A 1 118 ? 12.372 8.450 -0.726 1.00 91.12 118 ALA A C 1
ATOM 865 O O . ALA A 1 118 ? 12.538 8.260 0.476 1.00 91.12 118 ALA A O 1
ATOM 866 N N . MET A 1 119 ? 11.520 7.717 -1.441 1.00 91.94 119 MET A N 1
ATOM 867 C CA . MET A 1 119 ? 10.745 6.611 -0.884 1.00 91.94 119 MET A CA 1
ATOM 868 C C . MET A 1 119 ? 11.635 5.508 -0.311 1.00 91.94 119 MET A C 1
ATOM 870 O O . MET A 1 119 ? 11.418 5.030 0.802 1.00 91.94 119 MET A O 1
ATOM 874 N N . THR A 1 120 ? 12.672 5.139 -1.055 1.00 93.25 120 THR A N 1
ATOM 875 C CA . THR A 1 120 ? 13.666 4.149 -0.632 1.00 93.25 120 THR A CA 1
ATOM 876 C C . THR A 1 120 ? 14.425 4.615 0.615 1.00 93.25 120 THR A C 1
ATOM 878 O O . THR A 1 120 ? 14.627 3.830 1.539 1.00 93.25 120 THR A O 1
ATOM 881 N N . GLN A 1 121 ? 14.784 5.896 0.688 1.00 93.44 121 GLN A N 1
ATOM 882 C CA . GLN A 1 121 ? 15.467 6.498 1.832 1.00 93.44 121 GLN A CA 1
ATOM 883 C C . GLN A 1 121 ? 14.586 6.544 3.086 1.00 93.44 121 GLN A C 1
ATOM 885 O O . GLN A 1 121 ? 15.053 6.230 4.181 1.00 93.44 121 GLN A O 1
ATOM 890 N N . LEU A 1 122 ? 13.324 6.956 2.943 1.00 93.12 122 LEU A N 1
ATOM 891 C CA . LEU A 1 122 ? 12.400 7.123 4.067 1.00 93.12 122 LEU A CA 1
ATOM 892 C C . LEU A 1 122 ? 12.001 5.785 4.702 1.00 93.12 122 LEU A C 1
ATOM 894 O O . LEU A 1 122 ? 11.751 5.727 5.907 1.00 93.12 122 LEU A O 1
ATOM 898 N N . PHE A 1 123 ? 11.959 4.711 3.909 1.00 94.81 123 PHE A N 1
ATOM 899 C CA . PHE A 1 123 ? 11.459 3.406 4.339 1.00 94.81 123 PHE A CA 1
ATOM 900 C C . PHE A 1 123 ? 12.462 2.285 4.046 1.00 94.81 123 PHE A C 1
ATOM 902 O O . PHE A 1 123 ? 12.201 1.427 3.197 1.00 94.81 123 PHE A O 1
ATOM 909 N N . PRO A 1 124 ? 13.608 2.257 4.756 1.00 94.31 124 PRO A N 1
ATOM 910 C CA . PRO A 1 124 ? 14.581 1.183 4.605 1.00 94.31 124 PRO A CA 1
ATOM 911 C C . PRO A 1 124 ? 13.937 -0.165 4.939 1.00 94.31 124 PRO A C 1
ATOM 913 O O . PRO A 1 124 ? 13.072 -0.249 5.810 1.00 94.31 124 PRO A O 1
ATOM 916 N N . SER A 1 125 ? 14.348 -1.239 4.276 1.00 95.81 125 SER A N 1
ATOM 917 C CA . SER A 1 125 ? 13.889 -2.588 4.614 1.00 95.81 125 SER A CA 1
ATOM 918 C C . SER A 1 125 ? 14.905 -3.630 4.176 1.00 95.81 125 SER A C 1
ATOM 920 O O . SER A 1 125 ? 15.594 -3.462 3.172 1.00 95.81 125 SER A O 1
ATOM 922 N N . VAL A 1 126 ? 14.983 -4.718 4.932 1.00 94.50 126 VAL A N 1
ATOM 923 C CA . VAL A 1 126 ? 15.800 -5.891 4.628 1.00 94.50 126 VAL A CA 1
ATOM 924 C C . VAL A 1 126 ? 14.902 -7.112 4.406 1.00 94.50 126 VAL A C 1
ATOM 926 O O . VAL A 1 126 ? 13.790 -7.156 4.938 1.00 94.50 126 VAL A O 1
ATOM 929 N N . PRO A 1 127 ? 15.353 -8.132 3.651 1.00 91.50 127 PRO A N 1
ATOM 930 C CA . PRO A 1 127 ? 14.518 -9.290 3.316 1.00 91.50 127 PRO A CA 1
ATOM 931 C C . PRO A 1 127 ? 13.930 -10.045 4.517 1.00 91.50 127 PRO A C 1
ATOM 933 O O . PRO A 1 127 ? 12.881 -10.663 4.388 1.00 91.50 127 PRO A O 1
ATOM 936 N N . THR A 1 128 ? 14.589 -9.999 5.678 1.00 92.06 128 THR A N 1
ATOM 937 C CA . THR A 1 128 ? 14.187 -10.737 6.885 1.00 92.06 128 THR A CA 1
ATOM 938 C C . THR A 1 128 ? 13.249 -9.964 7.810 1.00 92.06 128 THR A C 1
ATOM 940 O O . THR A 1 128 ? 12.822 -10.522 8.817 1.00 92.06 128 THR A O 1
ATOM 943 N N . ASP A 1 129 ? 12.961 -8.687 7.538 1.00 94.88 129 ASP 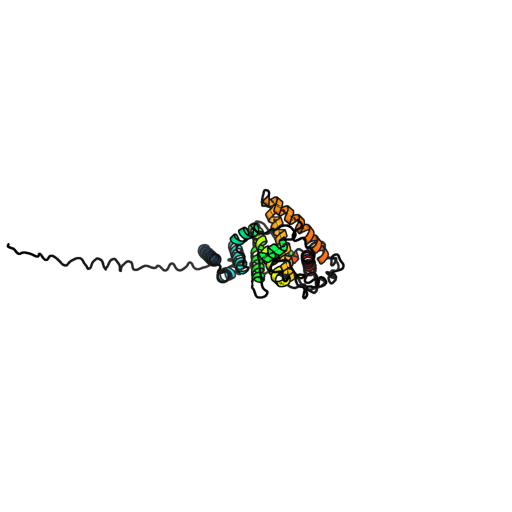A N 1
ATOM 944 C CA . ASP A 1 129 ? 12.064 -7.904 8.392 1.00 94.88 129 ASP A CA 1
ATOM 945 C C . ASP A 1 129 ? 10.580 -8.110 8.027 1.00 94.88 129 ASP A C 1
ATOM 947 O O . ASP A 1 129 ? 10.231 -8.611 6.954 1.00 94.88 129 ASP A O 1
ATOM 951 N N . SER A 1 130 ? 9.681 -7.716 8.928 1.00 95.75 130 SER A N 1
ATOM 952 C CA . SER A 1 130 ? 8.229 -7.851 8.760 1.00 95.75 130 SER A CA 1
ATOM 953 C C . SER A 1 130 ? 7.563 -6.641 8.096 1.00 95.75 130 SER A C 1
ATOM 955 O O . SER A 1 130 ? 6.340 -6.625 7.979 1.00 95.75 130 SER A O 1
ATOM 957 N N . ARG A 1 131 ? 8.319 -5.629 7.636 1.00 96.38 131 ARG A N 1
ATOM 958 C CA . ARG A 1 131 ? 7.752 -4.324 7.238 1.00 96.38 131 ARG A CA 1
ATOM 959 C C . ARG A 1 131 ? 6.795 -4.423 6.058 1.00 96.38 131 ARG A C 1
ATOM 961 O O . ARG A 1 131 ? 5.760 -3.765 6.065 1.00 96.38 131 ARG A O 1
ATOM 968 N N . VAL A 1 132 ? 7.116 -5.266 5.075 1.00 96.81 132 VAL A N 1
ATOM 969 C CA . VAL A 1 132 ? 6.235 -5.516 3.923 1.00 96.81 132 VAL A CA 1
ATOM 970 C C . VAL A 1 132 ? 4.931 -6.175 4.371 1.00 96.81 132 VAL A C 1
ATOM 972 O O . VAL A 1 132 ? 3.861 -5.634 4.119 1.00 96.81 132 VAL A O 1
ATOM 975 N N . ALA A 1 133 ? 5.010 -7.291 5.100 1.00 97.00 133 ALA A N 1
ATOM 976 C CA . ALA A 1 133 ? 3.822 -8.000 5.575 1.00 97.00 133 ALA A CA 1
ATOM 977 C C . ALA A 1 133 ? 2.948 -7.109 6.476 1.00 97.00 133 ALA A C 1
ATOM 979 O O . ALA A 1 133 ? 1.728 -7.081 6.338 1.00 97.00 133 ALA A O 1
ATOM 980 N N . ALA A 1 134 ? 3.572 -6.328 7.358 1.00 97.56 134 ALA A N 1
ATOM 981 C CA . ALA A 1 134 ? 2.873 -5.379 8.208 1.00 97.56 134 ALA A CA 1
ATOM 982 C C . ALA A 1 134 ? 2.200 -4.263 7.388 1.00 97.56 134 ALA A C 1
ATOM 984 O O . ALA A 1 134 ? 1.023 -3.982 7.589 1.00 97.56 134 ALA A O 1
ATOM 985 N N . GLY A 1 135 ? 2.888 -3.670 6.409 1.00 97.62 135 GLY A N 1
ATOM 986 C CA . GLY A 1 135 ? 2.288 -2.659 5.536 1.00 97.62 135 GLY A CA 1
ATOM 987 C C . GLY A 1 135 ? 1.086 -3.195 4.751 1.00 97.62 135 GLY A C 1
ATOM 988 O O . GLY A 1 135 ? 0.067 -2.519 4.647 1.00 97.62 135 GLY A O 1
ATOM 989 N N . GLU A 1 136 ? 1.153 -4.432 4.259 1.00 96.88 136 GLU A N 1
ATOM 990 C CA . GLU A 1 136 ? 0.033 -5.076 3.566 1.00 96.88 136 GLU A CA 1
ATOM 991 C C . GLU A 1 136 ? -1.180 -5.295 4.479 1.00 96.88 136 GLU A C 1
ATOM 993 O O . GLU A 1 136 ? -2.308 -4.984 4.098 1.00 96.88 136 GLU A O 1
ATOM 998 N N . LEU A 1 137 ? -0.956 -5.786 5.702 1.00 97.12 137 LEU A N 1
ATOM 999 C CA . LEU A 1 137 ? -2.024 -5.985 6.686 1.00 97.12 137 LEU A CA 1
ATOM 1000 C C . LEU A 1 137 ? -2.630 -4.653 7.143 1.00 97.12 137 LEU A C 1
ATOM 1002 O O . LEU A 1 137 ? -3.837 -4.585 7.394 1.00 97.12 137 LEU A O 1
ATOM 1006 N N . SER A 1 138 ? -1.819 -3.593 7.201 1.00 97.62 138 SER A N 1
ATOM 1007 C CA . SER A 1 138 ? -2.290 -2.228 7.434 1.00 97.62 138 SER A CA 1
ATOM 1008 C C . SER A 1 138 ? -3.186 -1.745 6.287 1.00 97.62 138 SER A C 1
ATOM 1010 O O . SER A 1 138 ? -4.305 -1.301 6.546 1.00 97.62 138 SER A O 1
ATOM 1012 N N . LEU A 1 139 ? -2.769 -1.915 5.023 1.00 96.94 139 LEU A N 1
ATOM 1013 C CA . LEU A 1 139 ? -3.603 -1.581 3.859 1.00 96.94 139 LEU A CA 1
ATOM 1014 C C . LEU A 1 139 ? -4.926 -2.350 3.841 1.00 96.94 139 LEU A C 1
ATOM 1016 O O . LEU A 1 139 ? -5.955 -1.749 3.550 1.00 96.94 139 LEU A O 1
ATOM 1020 N N . ASP A 1 140 ? -4.934 -3.638 4.189 1.00 96.56 140 ASP A N 1
ATOM 1021 C CA . ASP A 1 140 ? -6.173 -4.424 4.244 1.00 96.56 140 ASP A CA 1
ATOM 1022 C C . ASP A 1 140 ? -7.176 -3.857 5.254 1.00 96.56 140 ASP A C 1
ATOM 1024 O O . ASP A 1 140 ? -8.368 -3.755 4.953 1.00 96.56 140 ASP A O 1
ATOM 1028 N N . ALA A 1 141 ? -6.698 -3.451 6.436 1.00 96.81 141 ALA A N 1
ATOM 1029 C CA . ALA A 1 141 ? -7.544 -2.803 7.436 1.00 96.81 141 ALA A CA 1
ATOM 1030 C C . ALA A 1 141 ? -8.087 -1.458 6.931 1.00 96.81 141 ALA A C 1
ATOM 1032 O O . ALA A 1 141 ? -9.257 -1.145 7.151 1.00 96.81 141 ALA A O 1
ATOM 1033 N N . LEU A 1 142 ? -7.268 -0.685 6.211 1.00 97.19 142 LEU A N 1
ATOM 1034 C CA . LEU A 1 142 ? -7.704 0.570 5.603 1.00 97.19 142 LEU A CA 1
ATOM 1035 C C . LEU A 1 142 ? -8.722 0.327 4.487 1.00 97.19 142 LEU A C 1
ATOM 1037 O O . LEU A 1 142 ? -9.718 1.039 4.407 1.00 97.19 142 LEU A O 1
ATOM 1041 N N . PHE A 1 143 ? -8.555 -0.700 3.656 1.00 96.75 143 PHE A N 1
ATOM 1042 C CA . PHE A 1 143 ? -9.531 -1.012 2.611 1.00 96.75 143 PHE A CA 1
ATOM 1043 C C . PHE A 1 143 ? -10.893 -1.390 3.199 1.00 96.75 143 PHE A C 1
ATOM 1045 O O . PHE A 1 143 ? -11.903 -1.154 2.542 1.00 96.75 143 PHE A O 1
ATOM 1052 N N . ALA A 1 144 ? -10.951 -1.916 4.426 1.00 96.25 144 ALA A N 1
ATOM 1053 C CA . ALA A 1 144 ? -12.197 -2.197 5.142 1.00 96.25 144 ALA A CA 1
ATOM 1054 C C . ALA A 1 144 ? -12.928 -0.947 5.674 1.00 96.25 144 ALA A C 1
ATOM 1056 O O . ALA A 1 144 ? -14.103 -1.037 6.037 1.00 96.25 144 ALA A O 1
ATOM 1057 N N . LEU A 1 145 ? -12.275 0.220 5.713 1.00 95.38 145 LEU A N 1
ATOM 1058 C CA . LEU A 1 145 ? -12.894 1.490 6.105 1.00 95.38 145 LEU A CA 1
ATOM 1059 C C . LEU A 1 145 ? -13.686 2.084 4.939 1.00 95.38 145 LEU A C 1
ATOM 1061 O O . LEU A 1 145 ? -13.120 2.621 3.984 1.00 95.38 145 LEU A O 1
ATOM 1065 N N . LYS A 1 146 ? -15.013 2.010 5.033 1.00 93.56 146 LYS A N 1
ATOM 1066 C CA . LYS A 1 146 ? -15.928 2.415 3.960 1.00 93.56 146 LYS A CA 1
ATOM 1067 C C . LYS A 1 146 ? -16.332 3.885 4.051 1.00 93.56 146 LYS A C 1
ATOM 1069 O O . LYS A 1 146 ? -16.517 4.426 5.138 1.00 93.56 146 LYS A O 1
ATOM 1074 N N . ALA A 1 147 ? -16.555 4.512 2.901 1.00 93.38 147 ALA A N 1
ATOM 1075 C CA . ALA A 1 147 ? -17.278 5.776 2.848 1.00 93.38 147 ALA A CA 1
ATOM 1076 C C . ALA A 1 147 ? -18.752 5.577 3.244 1.00 93.38 147 ALA A C 1
ATOM 1078 O O . ALA A 1 147 ? -19.339 4.503 3.057 1.00 93.38 147 ALA A O 1
ATOM 1079 N N . VAL A 1 148 ? -19.377 6.632 3.771 1.00 90.38 148 VAL A N 1
ATOM 1080 C CA . VAL A 1 148 ? -20.804 6.618 4.116 1.00 90.38 148 VAL A CA 1
ATOM 1081 C C . VAL A 1 148 ? -21.629 6.356 2.852 1.00 90.38 148 VAL A C 1
ATOM 1083 O O . VAL A 1 148 ? -21.502 7.066 1.860 1.00 90.38 148 VAL A O 1
ATOM 1086 N N . GLY A 1 149 ? -22.470 5.318 2.882 1.00 89.94 149 GLY A N 1
ATOM 1087 C CA . GLY A 1 149 ? -23.318 4.930 1.748 1.00 89.94 149 GLY A CA 1
ATOM 1088 C C . GLY A 1 149 ? -22.616 4.130 0.643 1.00 89.94 149 GLY A C 1
ATOM 1089 O O . GLY A 1 149 ? -23.263 3.788 -0.345 1.00 89.94 149 GLY A O 1
ATOM 1090 N N . ALA A 1 150 ? -21.330 3.791 0.791 1.00 91.31 150 ALA A N 1
ATOM 1091 C CA . ALA A 1 150 ? -20.631 2.962 -0.186 1.00 91.31 150 ALA A CA 1
ATOM 1092 C C . ALA A 1 150 ? -21.217 1.540 -0.251 1.00 91.31 150 ALA A C 1
ATOM 1094 O O . ALA A 1 150 ? -21.427 0.883 0.771 1.00 91.31 150 ALA A O 1
ATOM 1095 N N . ILE A 1 151 ? -21.436 1.054 -1.475 1.00 88.00 151 ILE A N 1
ATOM 1096 C CA . ILE A 1 151 ? -21.852 -0.319 -1.778 1.00 88.00 151 ILE A CA 1
ATOM 1097 C C . ILE A 1 151 ? -20.852 -0.884 -2.787 1.00 88.00 151 ILE A C 1
ATOM 1099 O O . ILE A 1 151 ? -20.720 -0.349 -3.887 1.00 88.00 151 ILE A O 1
ATOM 1103 N N . ALA A 1 152 ? -20.152 -1.961 -2.424 1.00 85.50 152 ALA A N 1
ATOM 1104 C CA . ALA A 1 152 ? -19.262 -2.678 -3.335 1.00 85.50 152 ALA A CA 1
ATOM 1105 C C . ALA A 1 152 ? -19.936 -3.928 -3.882 1.00 85.50 152 ALA A C 1
ATOM 1107 O O . ALA A 1 152 ? -20.461 -4.753 -3.132 1.00 85.50 152 ALA A O 1
ATOM 1108 N N . THR A 1 153 ? -19.840 -4.100 -5.197 1.00 88.81 153 THR A N 1
ATOM 1109 C CA . THR A 1 153 ? -20.101 -5.390 -5.841 1.00 88.81 153 THR A CA 1
ATOM 1110 C C . THR A 1 153 ? -19.029 -6.410 -5.431 1.00 88.81 153 THR A C 1
ATOM 1112 O O . THR A 1 153 ? -17.924 -6.006 -5.067 1.00 88.81 153 THR A O 1
ATOM 1115 N N . PRO A 1 154 ? -19.283 -7.727 -5.530 1.00 88.06 154 PRO A N 1
ATOM 1116 C CA . PRO A 1 154 ? -18.288 -8.745 -5.177 1.00 88.06 154 PRO A CA 1
ATOM 1117 C C . PRO A 1 154 ? -16.932 -8.577 -5.886 1.00 88.06 154 PRO A C 1
ATOM 1119 O O . PRO A 1 154 ? -15.890 -8.842 -5.299 1.00 88.06 154 PRO A O 1
ATOM 1122 N N . LEU A 1 155 ? -16.927 -8.070 -7.125 1.00 85.94 155 LEU A N 1
ATOM 1123 C CA . LEU A 1 155 ? -15.702 -7.812 -7.899 1.00 85.94 155 LEU A CA 1
ATOM 1124 C C . LEU A 1 155 ? -14.892 -6.605 -7.398 1.00 85.94 155 LEU A C 1
ATOM 1126 O O . LEU A 1 155 ? -13.733 -6.443 -7.770 1.00 85.94 155 LEU A O 1
ATOM 1130 N N . GLN A 1 156 ? -15.497 -5.745 -6.580 1.00 91.50 156 GLN A N 1
ATOM 1131 C CA . GLN A 1 156 ? -14.868 -4.562 -5.990 1.00 91.50 156 GLN A CA 1
ATOM 1132 C C . GLN A 1 156 ? -14.383 -4.817 -4.560 1.00 91.50 156 GLN A C 1
ATOM 1134 O O . GLN A 1 156 ? -13.917 -3.881 -3.909 1.00 91.50 156 GLN A O 1
ATOM 1139 N N . GLN A 1 157 ? -14.499 -6.053 -4.068 1.00 92.81 157 GLN A N 1
ATOM 1140 C CA . GLN A 1 157 ? -14.148 -6.400 -2.699 1.00 92.81 157 GLN A CA 1
ATOM 1141 C C . GLN A 1 157 ? -12.757 -7.032 -2.597 1.00 92.81 157 GLN A C 1
ATOM 1143 O O . GLN A 1 157 ? -12.344 -7.836 -3.435 1.00 92.81 157 GLN A O 1
ATOM 1148 N N . VAL A 1 158 ? -12.049 -6.701 -1.520 1.00 91.56 158 VAL A N 1
ATOM 1149 C CA . VAL A 1 158 ? -10.897 -7.467 -1.024 1.00 91.56 158 VAL A CA 1
ATOM 1150 C C . VAL A 1 158 ? -11.334 -8.257 0.204 1.00 91.56 158 VAL A C 1
ATOM 1152 O O . VAL A 1 158 ? -12.184 -7.792 0.960 1.00 91.56 158 VAL A O 1
ATOM 1155 N N . ASN A 1 159 ? -10.774 -9.450 0.413 1.00 90.81 159 ASN A N 1
ATOM 1156 C CA . ASN A 1 159 ? -11.073 -10.278 1.588 1.00 90.81 159 ASN A CA 1
ATOM 1157 C C . ASN A 1 159 ? -12.585 -10.502 1.802 1.00 90.81 159 ASN A C 1
ATOM 1159 O O . ASN A 1 159 ? -13.075 -10.434 2.930 1.00 90.81 159 ASN A O 1
ATOM 1163 N N . ALA A 1 160 ? -13.323 -10.769 0.716 1.00 91.19 160 ALA A N 1
ATOM 1164 C CA . ALA A 1 160 ? -14.789 -10.840 0.700 1.00 91.19 160 ALA A CA 1
ATOM 1165 C C . ALA A 1 160 ? -15.384 -11.853 1.700 1.00 91.19 160 ALA A C 1
ATOM 1167 O O . ALA A 1 160 ? -16.496 -11.671 2.185 1.00 91.19 160 ALA A O 1
ATOM 1168 N N . SER A 1 161 ? -14.643 -12.915 2.030 1.00 90.56 161 SER A N 1
ATOM 1169 C CA . SER A 1 161 ? -15.055 -13.945 2.992 1.00 90.56 161 SER A CA 1
ATOM 1170 C C . SER A 1 161 ? -14.690 -13.636 4.450 1.00 90.56 161 SER A C 1
ATOM 1172 O O . SER A 1 161 ? -15.051 -14.405 5.341 1.00 90.56 161 SER A O 1
ATOM 1174 N N . SER A 1 162 ? -13.946 -12.558 4.709 1.00 92.00 162 SER A N 1
ATOM 1175 C CA . SER A 1 162 ? -13.485 -12.196 6.053 1.00 92.00 162 SER A CA 1
ATOM 1176 C C . SER A 1 162 ? -14.566 -11.474 6.868 1.00 92.00 162 SER A C 1
ATOM 1178 O O . SER A 1 162 ? -15.645 -11.151 6.369 1.00 92.00 162 SER A O 1
ATOM 1180 N N . ALA A 1 163 ? -14.276 -11.198 8.142 1.00 91.06 163 ALA A N 1
ATOM 1181 C CA . ALA A 1 163 ? -15.098 -10.310 8.965 1.00 91.06 163 ALA A CA 1
ATOM 1182 C C . ALA A 1 163 ? -15.097 -8.852 8.465 1.00 91.06 163 ALA A C 1
ATOM 1184 O O . ALA A 1 163 ? -16.020 -8.096 8.760 1.00 91.06 163 ALA A O 1
ATOM 1185 N N . ASN A 1 164 ? -14.083 -8.471 7.684 1.00 93.38 164 ASN A N 1
ATOM 1186 C CA . ASN A 1 164 ? -13.835 -7.109 7.230 1.00 93.38 164 ASN A CA 1
ATOM 1187 C C . ASN A 1 164 ? -13.558 -7.081 5.723 1.00 93.38 164 ASN A C 1
ATOM 1189 O O . ASN A 1 164 ? -12.415 -6.867 5.311 1.00 93.38 164 ASN A O 1
ATOM 1193 N N . PRO A 1 165 ? -14.582 -7.318 4.882 1.00 94.25 165 PRO A N 1
ATOM 1194 C CA . PRO A 1 165 ? -14.432 -7.131 3.449 1.00 94.25 165 PRO A CA 1
ATOM 1195 C C . PRO A 1 165 ? -14.084 -5.666 3.164 1.00 94.25 165 PRO A C 1
ATOM 1197 O O . PRO A 1 165 ? -14.744 -4.748 3.659 1.00 94.25 165 PRO A O 1
ATOM 1200 N N . GLY A 1 166 ? -13.035 -5.455 2.378 1.00 92.94 166 GLY A N 1
ATOM 1201 C CA . GLY A 1 166 ? -12.574 -4.129 1.988 1.00 92.94 166 GLY A CA 1
ATOM 1202 C C . GLY A 1 166 ? -12.982 -3.736 0.577 1.00 92.94 166 GLY A C 1
ATOM 1203 O O . GLY A 1 166 ? -13.535 -4.541 -0.167 1.00 92.94 166 GLY A O 1
ATOM 1204 N N . TYR A 1 167 ? -12.676 -2.497 0.206 1.00 94.00 167 TYR A N 1
ATOM 1205 C CA . TYR A 1 167 ? -13.098 -1.853 -1.033 1.00 94.00 167 TYR A CA 1
ATOM 1206 C C . TYR A 1 167 ? -11.883 -1.517 -1.899 1.00 94.00 167 TYR A C 1
ATOM 1208 O O . TYR A 1 167 ? -10.950 -0.834 -1.471 1.00 94.00 167 TYR A O 1
ATOM 1216 N N . LEU A 1 168 ? -11.892 -1.979 -3.148 1.00 92.81 168 LEU A N 1
ATOM 1217 C CA . LEU A 1 168 ? -10.791 -1.759 -4.090 1.00 92.81 168 LEU A CA 1
ATOM 1218 C C . LEU A 1 168 ? -10.792 -0.356 -4.701 1.00 92.81 168 LEU A C 1
ATOM 1220 O O . LEU A 1 168 ? -9.737 0.121 -5.107 1.00 92.81 168 LEU A O 1
ATOM 1224 N N . LEU A 1 169 ? -11.945 0.308 -4.764 1.00 94.56 169 LEU A N 1
ATOM 1225 C CA . LEU A 1 169 ? -12.058 1.664 -5.296 1.00 94.56 169 LEU A CA 1
ATOM 1226 C C . LEU A 1 169 ? -11.814 2.691 -4.190 1.00 94.56 169 LEU A C 1
ATOM 1228 O O . LEU A 1 169 ? -12.511 2.672 -3.178 1.00 94.56 169 LEU A O 1
ATOM 1232 N N . ALA A 1 170 ? -10.880 3.619 -4.409 1.00 95.25 170 ALA A N 1
ATOM 1233 C CA . ALA A 1 170 ? -10.588 4.691 -3.453 1.00 95.25 170 ALA A CA 1
ATOM 1234 C C . ALA A 1 170 ? -11.829 5.538 -3.119 1.00 95.25 170 ALA A C 1
ATOM 1236 O O . ALA A 1 170 ? -12.063 5.833 -1.951 1.00 95.25 170 ALA A O 1
ATOM 1237 N N . SER A 1 171 ? -12.691 5.810 -4.102 1.00 95.38 171 SER A N 1
ATOM 1238 C CA . SER A 1 171 ? -13.945 6.558 -3.917 1.00 95.38 171 SER A CA 1
ATOM 1239 C C . SER A 1 171 ? -14.986 5.852 -3.035 1.00 95.38 171 SER A C 1
ATOM 1241 O O . SER A 1 171 ? -15.992 6.447 -2.661 1.00 95.38 171 SER A O 1
ATOM 1243 N N . GLN A 1 172 ? -14.793 4.564 -2.733 1.00 95.44 172 GLN A N 1
ATOM 1244 C CA . GLN A 1 172 ? -15.648 3.793 -1.823 1.00 95.44 172 GLN A CA 1
ATOM 1245 C C . GLN A 1 172 ? -15.049 3.666 -0.416 1.00 95.44 172 GLN A C 1
ATOM 1247 O O . GLN A 1 172 ? -15.713 3.153 0.488 1.00 95.44 172 GLN A O 1
ATOM 1252 N N . ARG A 1 173 ? -13.811 4.125 -0.217 1.00 95.94 173 ARG A N 1
ATOM 1253 C CA . ARG A 1 173 ? -13.128 4.132 1.079 1.00 95.94 173 ARG A CA 1
ATOM 1254 C C . ARG A 1 173 ? -13.355 5.461 1.787 1.00 95.94 173 ARG A C 1
ATOM 1256 O O . ARG A 1 173 ? -13.620 6.475 1.145 1.00 95.94 173 ARG A O 1
ATOM 1263 N N . SER A 1 174 ? -13.238 5.471 3.112 1.00 95.62 174 SER A N 1
ATOM 1264 C CA . SER A 1 174 ? -13.290 6.725 3.867 1.00 95.62 174 SER A CA 1
ATOM 1265 C C . SER A 1 174 ? -12.121 7.655 3.504 1.00 95.62 174 SER A C 1
ATOM 1267 O O . SER A 1 174 ? -11.080 7.226 3.000 1.00 95.62 174 SER A O 1
ATOM 1269 N N . VAL A 1 175 ? -12.280 8.949 3.786 1.00 93.81 175 VAL A N 1
ATOM 1270 C CA . VAL A 1 175 ? -11.233 9.963 3.566 1.00 93.81 175 VAL A CA 1
ATOM 1271 C C . VAL A 1 175 ? -9.969 9.607 4.341 1.00 93.81 175 VAL A C 1
ATOM 1273 O O . VAL A 1 175 ? -8.879 9.581 3.772 1.00 93.81 175 VAL A O 1
ATOM 1276 N N . ASP A 1 176 ? -10.141 9.249 5.615 1.00 92.88 176 ASP A N 1
ATOM 1277 C CA . ASP A 1 176 ? -9.051 8.848 6.503 1.00 92.88 176 ASP A CA 1
ATOM 1278 C C . ASP A 1 176 ? -8.338 7.600 5.984 1.00 92.88 176 ASP A C 1
ATOM 1280 O O . ASP A 1 176 ? -7.111 7.537 6.012 1.00 92.88 176 ASP A O 1
ATOM 1284 N N . SER A 1 177 ? -9.086 6.637 5.433 1.00 96.06 177 SER A N 1
ATOM 1285 C CA . SER A 1 177 ? -8.515 5.443 4.811 1.00 96.06 177 SER A CA 1
ATOM 1286 C C . SER A 1 177 ? -7.610 5.781 3.637 1.00 96.06 177 SER A C 1
ATOM 1288 O O . SER A 1 177 ? -6.478 5.301 3.573 1.00 96.06 177 SER A O 1
ATOM 1290 N N . ASN A 1 178 ? -8.073 6.638 2.725 1.00 96.69 178 ASN A N 1
ATOM 1291 C CA . ASN A 1 178 ? -7.263 7.051 1.586 1.00 96.69 178 ASN A CA 1
ATOM 1292 C C . ASN A 1 178 ? -6.041 7.853 2.044 1.00 96.69 178 ASN A C 1
ATOM 1294 O O . ASN A 1 178 ? -4.930 7.564 1.604 1.00 96.69 178 ASN A O 1
ATOM 1298 N N . LEU A 1 179 ? -6.213 8.792 2.979 1.00 93.94 179 LEU A N 1
ATOM 1299 C CA . LEU A 1 179 ? -5.115 9.585 3.526 1.00 93.94 179 LEU A CA 1
ATOM 1300 C C . LEU A 1 179 ? -4.049 8.704 4.191 1.00 93.94 179 LEU A C 1
ATOM 1302 O O . LEU A 1 179 ? -2.868 8.830 3.877 1.00 93.94 179 LEU A O 1
ATOM 1306 N N . TYR A 1 180 ? -4.448 7.778 5.063 1.00 94.56 180 TYR A N 1
ATOM 1307 C CA . TYR A 1 180 ? -3.525 6.834 5.695 1.00 94.56 180 TYR A CA 1
ATOM 1308 C C . TYR A 1 180 ? -2.902 5.910 4.647 1.00 94.56 180 TYR A C 1
ATOM 1310 O O . TYR A 1 180 ? -1.694 5.674 4.661 1.00 94.56 180 TYR A O 1
ATOM 1318 N N . GLY A 1 181 ? -3.706 5.453 3.687 1.00 95.88 181 GLY A N 1
ATOM 1319 C CA . GLY A 1 181 ? -3.301 4.571 2.601 1.00 95.88 181 GLY A CA 1
ATOM 1320 C C . GLY A 1 181 ? -2.195 5.155 1.725 1.00 95.88 181 GLY A C 1
ATOM 1321 O O . GLY A 1 181 ? -1.375 4.385 1.232 1.00 95.88 181 GLY A O 1
ATOM 1322 N N . ILE A 1 182 ? -2.106 6.485 1.584 1.00 94.81 182 ILE A N 1
ATOM 1323 C CA . ILE A 1 182 ? -0.971 7.161 0.931 1.00 94.81 182 ILE A CA 1
ATOM 1324 C C . ILE A 1 182 ? 0.328 6.802 1.655 1.00 94.81 182 ILE A C 1
ATOM 1326 O O . ILE A 1 182 ? 1.248 6.282 1.029 1.00 94.81 182 ILE A O 1
ATOM 1330 N N . PHE A 1 183 ? 0.388 7.011 2.972 1.00 95.25 183 PHE A N 1
ATOM 1331 C CA . PHE A 1 183 ? 1.593 6.782 3.772 1.00 95.25 183 PHE A CA 1
ATOM 1332 C C . PHE A 1 183 ? 1.971 5.298 3.879 1.00 95.25 183 PHE A C 1
ATOM 1334 O O . PHE A 1 183 ? 3.157 4.967 3.834 1.00 95.25 183 PHE A O 1
ATOM 1341 N N . ILE A 1 184 ? 0.987 4.396 3.969 1.00 97.12 184 ILE A N 1
ATOM 1342 C CA . ILE A 1 184 ? 1.256 2.949 3.956 1.00 97.12 184 ILE A CA 1
ATOM 1343 C C . ILE A 1 184 ? 1.737 2.487 2.574 1.00 97.12 184 ILE A C 1
ATOM 1345 O O . ILE A 1 184 ? 2.701 1.736 2.464 1.00 97.12 184 ILE A O 1
ATOM 1349 N N . SER A 1 185 ? 1.110 2.956 1.493 1.00 97.19 185 SER A N 1
ATOM 1350 C CA . SER A 1 185 ? 1.545 2.603 0.133 1.00 97.19 185 SER A CA 1
ATOM 1351 C C . SER A 1 185 ? 2.959 3.109 -0.136 1.00 97.19 185 SER A C 1
ATOM 1353 O O . SER A 1 185 ? 3.788 2.402 -0.704 1.00 97.19 185 SER A O 1
ATOM 1355 N N . MET A 1 186 ? 3.247 4.319 0.338 1.00 95.56 186 MET A N 1
ATOM 1356 C CA . MET A 1 186 ? 4.574 4.907 0.381 1.00 95.56 186 MET A CA 1
ATOM 1357 C C . MET A 1 186 ? 5.580 3.975 1.083 1.00 95.56 186 MET A C 1
ATOM 1359 O O . MET A 1 186 ? 6.602 3.605 0.494 1.00 95.56 186 MET A O 1
ATOM 1363 N N . SER A 1 187 ? 5.281 3.529 2.303 1.00 96.38 187 SER A N 1
ATOM 1364 C CA . SER A 1 187 ? 6.195 2.654 3.041 1.00 96.38 187 SER A CA 1
ATOM 1365 C C . SER A 1 187 ? 6.457 1.325 2.338 1.00 96.38 187 SER A C 1
ATOM 1367 O O . SER A 1 187 ? 7.608 0.899 2.243 1.00 96.38 187 SER A O 1
ATOM 1369 N N . LEU A 1 188 ? 5.417 0.713 1.768 1.00 97.69 188 LEU A N 1
ATOM 1370 C CA . LEU A 1 188 ? 5.529 -0.524 1.004 1.00 97.69 188 LEU A CA 1
ATOM 1371 C C . LEU A 1 188 ? 6.407 -0.338 -0.230 1.00 97.69 188 LEU A C 1
ATOM 1373 O O . LEU A 1 188 ? 7.312 -1.137 -0.459 1.00 97.69 188 LEU A O 1
ATOM 1377 N N . ILE A 1 189 ? 6.190 0.730 -1.001 1.00 96.25 189 ILE A N 1
ATOM 1378 C CA . ILE A 1 189 ? 7.010 1.050 -2.174 1.00 96.25 189 ILE A CA 1
ATOM 1379 C C . ILE A 1 189 ? 8.484 1.154 -1.780 1.00 96.25 189 ILE A C 1
ATOM 1381 O O . ILE A 1 189 ? 9.325 0.525 -2.421 1.00 96.25 189 ILE A O 1
ATOM 1385 N N . GLY A 1 190 ? 8.805 1.919 -0.732 1.00 95.69 190 GLY A N 1
ATOM 1386 C CA . GLY A 1 190 ? 10.182 2.066 -0.261 1.00 95.69 190 GLY A CA 1
ATOM 1387 C C . GLY A 1 190 ? 10.777 0.747 0.238 1.00 95.69 190 GLY A C 1
ATOM 1388 O O . GLY A 1 190 ? 11.901 0.402 -0.131 1.00 95.69 190 GLY A O 1
ATOM 1389 N N . ALA A 1 191 ? 10.009 -0.049 0.987 1.00 96.88 191 ALA A N 1
ATOM 1390 C CA . ALA A 1 191 ? 10.448 -1.353 1.474 1.00 96.88 191 ALA A CA 1
ATOM 1391 C C . ALA A 1 191 ? 10.757 -2.325 0.322 1.00 96.88 191 ALA A C 1
ATOM 1393 O O . ALA A 1 191 ? 11.815 -2.959 0.308 1.00 96.88 191 ALA A O 1
ATOM 1394 N N . PHE A 1 192 ? 9.886 -2.397 -0.689 1.00 97.19 192 PHE A N 1
ATOM 1395 C CA . PHE A 1 192 ? 10.118 -3.207 -1.885 1.00 97.19 192 PHE A CA 1
ATOM 1396 C C . PHE A 1 192 ? 11.331 -2.723 -2.684 1.00 97.19 192 PHE A C 1
ATOM 1398 O O . PHE A 1 192 ? 12.140 -3.544 -3.117 1.00 97.19 192 PHE A O 1
ATOM 1405 N N . GLN A 1 193 ? 11.513 -1.409 -2.845 1.00 94.88 193 GLN A N 1
ATOM 1406 C CA .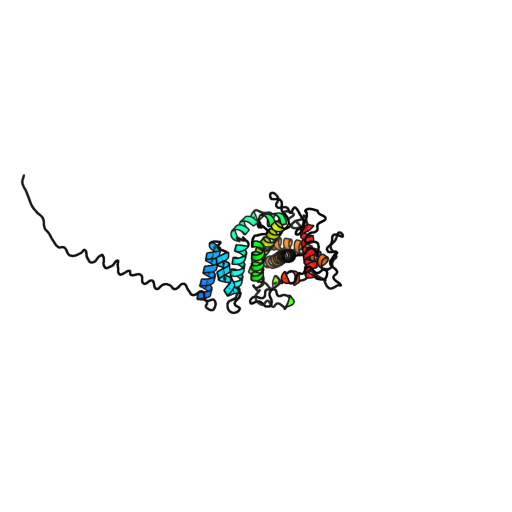 GLN A 1 193 ? 12.691 -0.875 -3.530 1.00 94.88 193 GLN A CA 1
ATOM 1407 C C . GLN A 1 193 ? 13.994 -1.211 -2.804 1.00 94.88 193 GLN A C 1
ATOM 1409 O O . GLN A 1 193 ? 14.957 -1.608 -3.458 1.00 94.88 193 GLN A O 1
ATOM 1414 N N . ASN A 1 194 ? 14.018 -1.149 -1.472 1.00 95.25 194 ASN A N 1
ATOM 1415 C CA . ASN A 1 194 ? 15.184 -1.568 -0.697 1.00 95.25 194 ASN A CA 1
ATOM 1416 C C . ASN A 1 194 ? 15.493 -3.059 -0.877 1.00 95.25 194 ASN A C 1
ATOM 1418 O O . ASN A 1 194 ? 16.627 -3.424 -1.186 1.00 95.25 194 ASN A O 1
ATOM 1422 N N . ARG A 1 195 ? 14.482 -3.924 -0.743 1.00 95.06 195 ARG A N 1
ATOM 1423 C CA . ARG A 1 195 ? 14.660 -5.383 -0.826 1.00 95.06 195 ARG A CA 1
ATOM 1424 C C . ARG A 1 195 ? 15.067 -5.854 -2.221 1.00 95.06 195 ARG A C 1
ATOM 1426 O O . ARG A 1 195 ? 15.938 -6.711 -2.366 1.00 95.06 195 ARG A O 1
ATOM 1433 N N . TYR A 1 196 ? 14.439 -5.301 -3.253 1.00 94.81 196 TYR A N 1
ATOM 1434 C CA . TYR A 1 196 ? 14.521 -5.847 -4.607 1.00 94.81 196 TYR A CA 1
ATOM 1435 C C . TYR A 1 196 ? 15.357 -4.998 -5.563 1.00 94.81 196 TYR A C 1
ATOM 1437 O O . TYR A 1 196 ? 15.901 -5.528 -6.530 1.00 94.81 196 TYR A O 1
ATOM 1445 N N . GLY A 1 197 ? 15.525 -3.710 -5.273 1.00 91.81 197 GLY A N 1
ATOM 1446 C CA . GLY A 1 197 ? 16.224 -2.752 -6.123 1.00 91.81 197 GLY A CA 1
ATOM 1447 C C . GLY A 1 197 ? 17.727 -2.624 -5.888 1.00 91.81 197 GLY A C 1
ATOM 1448 O O . GLY A 1 197 ? 18.400 -2.002 -6.712 1.00 91.81 197 GLY A O 1
ATOM 1449 N N . ASN A 1 198 ? 18.244 -3.206 -4.796 1.00 89.81 198 ASN A N 1
ATOM 1450 C CA . ASN A 1 198 ? 19.632 -3.056 -4.339 1.00 89.81 198 ASN A CA 1
ATOM 1451 C C . ASN A 1 198 ? 20.100 -1.590 -4.423 1.00 89.81 198 ASN A C 1
ATOM 1453 O O . ASN A 1 198 ? 20.953 -1.273 -5.251 1.00 89.81 198 ASN A O 1
ATOM 1457 N N . PRO A 1 199 ? 19.460 -0.665 -3.693 1.00 91.44 199 PRO A N 1
ATOM 1458 C CA . PRO A 1 199 ? 19.718 0.753 -3.873 1.00 91.44 199 PRO A CA 1
ATOM 1459 C C . PRO A 1 199 ? 21.129 1.137 -3.427 1.00 91.44 199 PRO A C 1
ATOM 1461 O O . PRO A 1 199 ? 21.688 0.579 -2.484 1.00 91.44 199 PRO A O 1
ATOM 1464 N N . ASP A 1 200 ? 21.685 2.138 -4.096 1.00 91.25 200 ASP A N 1
ATOM 1465 C CA . ASP A 1 200 ? 22.921 2.786 -3.682 1.00 91.25 200 ASP A CA 1
ATOM 1466 C C . ASP A 1 200 ? 22.729 3.491 -2.328 1.00 91.25 200 ASP A C 1
ATOM 1468 O O . ASP A 1 200 ? 21.795 4.267 -2.163 1.00 91.25 200 ASP A O 1
ATOM 1472 N N . LEU A 1 201 ? 23.609 3.261 -1.352 1.00 90.88 201 LEU A N 1
ATOM 1473 C CA . LEU A 1 201 ? 23.416 3.781 0.012 1.00 90.88 201 LEU A CA 1
ATOM 1474 C C . LEU A 1 201 ? 23.587 5.306 0.134 1.00 90.88 201 LEU A C 1
ATOM 1476 O O . LEU A 1 201 ? 23.238 5.879 1.165 1.00 90.88 201 LEU A O 1
ATOM 1480 N N . THR A 1 202 ? 24.150 5.974 -0.878 1.00 90.12 202 THR A N 1
ATOM 1481 C CA . THR A 1 202 ? 24.352 7.432 -0.875 1.00 90.12 202 THR A CA 1
ATOM 1482 C C . THR A 1 202 ? 23.224 8.156 -1.598 1.00 90.12 202 THR A C 1
ATOM 1484 O O . THR A 1 202 ? 22.709 9.158 -1.109 1.00 90.12 202 THR A O 1
ATOM 1487 N N . THR A 1 203 ? 22.837 7.656 -2.767 1.00 89.62 203 THR A N 1
ATOM 1488 C CA . THR A 1 203 ? 21.838 8.285 -3.638 1.00 89.62 203 THR A CA 1
ATOM 1489 C C . THR A 1 203 ? 20.451 7.680 -3.490 1.00 89.62 203 THR A C 1
ATOM 1491 O O . THR A 1 203 ? 19.489 8.277 -3.962 1.00 89.62 203 THR A O 1
ATOM 1494 N N . TYR A 1 204 ? 20.340 6.496 -2.879 1.00 91.00 204 TYR A N 1
ATOM 1495 C CA . TYR A 1 204 ? 19.134 5.663 -2.811 1.00 91.00 204 TYR A CA 1
ATOM 1496 C C . TYR A 1 204 ? 18.553 5.309 -4.184 1.00 91.00 204 TYR A C 1
ATOM 1498 O O . TYR A 1 204 ? 17.437 4.799 -4.293 1.00 91.00 204 TYR A O 1
ATOM 1506 N N . ALA A 1 205 ? 19.319 5.548 -5.250 1.00 88.88 205 ALA A N 1
ATOM 1507 C CA . ALA A 1 205 ? 18.953 5.149 -6.587 1.00 88.88 205 ALA A CA 1
ATOM 1508 C C . ALA A 1 205 ? 19.060 3.632 -6.704 1.00 88.88 205 ALA A C 1
ATOM 1510 O O . ALA A 1 205 ? 20.047 3.008 -6.311 1.00 88.88 205 ALA A O 1
ATOM 1511 N N . LYS A 1 206 ? 18.023 3.040 -7.280 1.00 87.81 206 LYS A N 1
ATOM 1512 C CA . LYS A 1 206 ? 17.962 1.621 -7.595 1.00 87.81 206 LYS A CA 1
ATOM 1513 C C . LYS A 1 206 ? 19.123 1.219 -8.522 1.00 87.81 206 LYS A C 1
ATOM 1515 O O . LYS A 1 206 ? 19.273 1.816 -9.586 1.00 87.81 206 LYS A O 1
ATOM 1520 N N . GLN A 1 207 ? 19.892 0.186 -8.167 1.00 88.06 207 GLN A N 1
ATOM 1521 C CA . GLN A 1 207 ? 21.021 -0.296 -8.985 1.00 88.06 207 GLN A CA 1
ATOM 1522 C C . GLN A 1 207 ? 20.656 -1.460 -9.919 1.00 88.06 207 GLN A C 1
ATOM 1524 O O . GLN A 1 207 ? 21.417 -1.780 -10.830 1.00 88.06 207 GLN A O 1
ATOM 1529 N N . ARG A 1 208 ? 19.500 -2.103 -9.718 1.00 89.44 208 ARG A N 1
ATOM 1530 C CA . ARG A 1 208 ? 18.978 -3.162 -10.600 1.00 89.44 208 ARG A CA 1
ATOM 1531 C C . ARG A 1 208 ? 17.464 -3.101 -10.715 1.00 89.44 208 ARG A C 1
ATOM 1533 O O . ARG A 1 208 ? 16.799 -2.620 -9.808 1.00 89.44 208 ARG A O 1
ATOM 1540 N N . ASN A 1 209 ? 16.890 -3.624 -11.791 1.00 90.56 209 ASN A N 1
ATOM 1541 C CA . ASN A 1 209 ? 15.433 -3.719 -11.902 1.00 90.56 209 ASN A CA 1
ATOM 1542 C C . ASN A 1 209 ? 14.829 -4.499 -10.724 1.00 90.56 209 ASN A C 1
ATOM 1544 O O . ASN A 1 209 ? 15.421 -5.456 -10.226 1.00 90.56 209 ASN A O 1
ATOM 1548 N N . LEU A 1 210 ? 13.655 -4.076 -10.255 1.00 92.06 210 LEU A N 1
ATOM 1549 C CA . LEU A 1 210 ? 12.978 -4.747 -9.144 1.00 92.06 210 LEU A CA 1
ATOM 1550 C C . LEU A 1 210 ? 12.699 -6.201 -9.527 1.00 92.06 210 LEU A C 1
ATOM 1552 O O . LEU A 1 210 ? 12.176 -6.445 -10.609 1.00 92.06 210 LEU A O 1
ATOM 1556 N N . GLY A 1 211 ? 13.088 -7.149 -8.674 1.00 90.38 211 GLY A N 1
ATOM 1557 C CA . GLY A 1 211 ? 12.943 -8.585 -8.928 1.00 90.38 211 GLY A CA 1
ATOM 1558 C C . GLY A 1 211 ? 13.967 -9.180 -9.897 1.00 90.38 211 GLY A C 1
ATOM 1559 O O . GLY A 1 211 ? 13.858 -10.352 -10.248 1.00 90.38 211 GLY A O 1
ATOM 1560 N N . ALA A 1 212 ? 14.948 -8.397 -10.351 1.00 88.25 212 ALA A N 1
ATOM 1561 C CA . ALA A 1 212 ? 16.028 -8.897 -11.190 1.00 88.25 212 ALA A CA 1
ATOM 1562 C C . ALA A 1 212 ? 17.015 -9.747 -10.376 1.00 88.25 212 ALA A C 1
ATOM 1564 O O . ALA A 1 212 ? 17.396 -9.399 -9.253 1.00 88.25 212 ALA A O 1
ATOM 1565 N N . ALA A 1 213 ? 17.477 -10.843 -10.976 1.00 86.31 213 ALA A N 1
ATOM 1566 C CA . ALA A 1 213 ? 18.527 -11.686 -10.412 1.00 86.31 213 ALA A CA 1
ATOM 1567 C C . ALA A 1 213 ? 19.921 -11.065 -10.615 1.00 86.31 213 ALA A C 1
ATOM 1569 O O . ALA A 1 213 ? 20.852 -11.372 -9.874 1.00 86.31 213 ALA A O 1
ATOM 1570 N N . SER A 1 214 ? 20.065 -10.169 -11.598 1.00 82.25 214 SER A N 1
ATOM 1571 C CA . SER A 1 214 ? 21.318 -9.479 -11.923 1.00 82.25 214 SER A CA 1
ATOM 1572 C C . SER A 1 214 ? 21.129 -7.966 -12.088 1.00 82.25 214 SER A C 1
ATOM 1574 O O . SER A 1 214 ? 20.011 -7.480 -12.227 1.00 82.25 214 SER A O 1
ATOM 1576 N N . ALA A 1 215 ? 22.230 -7.208 -12.102 1.00 81.44 215 ALA A N 1
ATOM 1577 C CA . ALA A 1 215 ? 22.221 -5.770 -12.405 1.00 81.44 215 ALA A CA 1
ATOM 1578 C C . ALA A 1 215 ? 22.175 -5.459 -13.917 1.00 81.44 215 ALA A C 1
ATOM 1580 O O . ALA A 1 215 ? 22.276 -4.303 -14.320 1.00 81.44 215 ALA A O 1
ATOM 1581 N N . SER A 1 216 ? 22.050 -6.481 -14.771 1.00 80.69 216 SER A N 1
ATOM 1582 C CA . SER A 1 216 ? 21.960 -6.283 -16.216 1.00 80.69 216 SER A CA 1
ATOM 1583 C C . SER A 1 216 ? 20.671 -5.548 -16.576 1.00 80.69 216 SER A C 1
ATOM 1585 O O . SER A 1 216 ? 19.590 -5.961 -16.167 1.00 80.69 216 SER A O 1
ATOM 1587 N N . ALA A 1 217 ? 20.762 -4.520 -17.421 1.00 74.12 217 ALA A N 1
ATOM 1588 C CA . ALA A 1 217 ? 19.582 -3.843 -17.964 1.00 74.12 217 ALA A CA 1
ATOM 1589 C C . ALA A 1 217 ? 18.683 -4.783 -18.795 1.00 74.12 217 ALA A C 1
ATOM 1591 O O . ALA A 1 217 ? 17.495 -4.514 -18.951 1.00 74.12 217 ALA A O 1
ATOM 1592 N N . ALA A 1 218 ? 19.234 -5.896 -19.299 1.00 80.62 218 ALA A N 1
ATOM 1593 C CA . ALA A 1 218 ? 18.469 -6.934 -19.989 1.00 80.62 218 ALA A CA 1
ATOM 1594 C C . ALA A 1 218 ? 17.626 -7.796 -19.030 1.00 80.62 218 ALA A C 1
ATOM 1596 O O . ALA A 1 218 ? 16.691 -8.469 -19.462 1.00 80.62 218 ALA A O 1
ATOM 1597 N N . ASP A 1 219 ? 17.942 -7.793 -17.733 1.00 83.06 219 ASP A N 1
ATOM 1598 C CA . ASP A 1 219 ? 17.128 -8.447 -16.718 1.00 83.06 219 ASP A CA 1
ATOM 1599 C C . ASP A 1 219 ? 15.982 -7.516 -16.315 1.00 83.06 219 ASP A C 1
ATOM 1601 O O . ASP A 1 219 ? 16.136 -6.600 -15.509 1.00 83.06 219 ASP A O 1
ATOM 1605 N N . LEU A 1 220 ? 14.810 -7.747 -16.899 1.00 82.31 220 LEU A N 1
ATOM 1606 C CA . LEU A 1 220 ? 13.624 -6.919 -16.670 1.00 82.31 220 LEU A CA 1
ATOM 1607 C C . LEU A 1 220 ? 13.037 -7.069 -15.258 1.00 82.31 220 LEU A C 1
ATOM 1609 O O . LEU A 1 220 ? 12.171 -6.279 -14.873 1.00 82.31 220 LEU A O 1
ATOM 1613 N N . GLY A 1 221 ? 13.499 -8.061 -14.483 1.00 90.81 221 GLY A N 1
ATOM 1614 C CA . GLY A 1 221 ? 12.930 -8.395 -13.182 1.00 90.81 221 GLY A CA 1
ATOM 1615 C C . GLY A 1 221 ? 11.418 -8.596 -13.273 1.00 90.81 221 GLY A C 1
ATOM 1616 O O . GLY A 1 221 ? 10.932 -9.245 -14.194 1.00 90.81 221 GLY A O 1
ATOM 1617 N N . TRP A 1 222 ? 10.669 -7.973 -12.369 1.00 92.69 222 TRP A N 1
ATOM 1618 C CA . TRP A 1 222 ? 9.205 -7.966 -12.338 1.00 92.69 222 TRP A CA 1
ATOM 1619 C C . TRP A 1 222 ? 8.539 -7.332 -13.564 1.00 92.69 222 TRP A C 1
ATOM 1621 O O . TRP A 1 222 ? 7.330 -7.445 -13.703 1.00 92.69 222 TRP A O 1
ATOM 1631 N N . GLY A 1 223 ? 9.290 -6.687 -14.463 1.00 88.25 223 GLY A N 1
ATOM 1632 C CA . GLY A 1 223 ? 8.762 -6.287 -15.770 1.00 88.25 223 GLY A CA 1
ATOM 1633 C C . GLY A 1 223 ? 8.408 -7.476 -16.675 1.00 88.25 223 GLY A C 1
ATOM 1634 O O . GLY A 1 223 ? 7.648 -7.299 -17.621 1.00 88.25 223 GLY A O 1
ATOM 1635 N N . ASP A 1 224 ? 8.919 -8.674 -16.370 1.00 87.38 224 ASP A N 1
ATOM 1636 C CA . ASP A 1 224 ? 8.591 -9.935 -17.037 1.00 87.38 224 ASP A CA 1
ATOM 1637 C C . ASP A 1 224 ? 7.587 -10.741 -16.198 1.00 87.38 224 ASP A C 1
ATOM 1639 O O . ASP A 1 224 ? 7.852 -11.068 -15.039 1.00 87.38 224 ASP A O 1
ATOM 1643 N N . ILE A 1 225 ? 6.453 -11.125 -16.798 1.00 85.25 225 ILE A N 1
ATOM 1644 C CA . ILE A 1 225 ? 5.417 -11.950 -16.151 1.00 85.25 225 ILE A CA 1
ATOM 1645 C C . ILE A 1 225 ? 5.973 -13.258 -15.576 1.00 85.25 225 ILE A C 1
ATOM 1647 O O . ILE A 1 225 ? 5.516 -13.718 -14.534 1.00 85.25 225 ILE A O 1
ATOM 1651 N N . MET A 1 226 ? 7.014 -13.828 -16.191 1.00 88.75 226 MET A N 1
ATOM 1652 C CA . MET A 1 226 ? 7.649 -15.056 -15.697 1.00 88.75 226 MET A CA 1
ATOM 1653 C C . MET A 1 226 ? 8.393 -14.872 -14.373 1.00 88.75 226 MET A C 1
ATOM 1655 O O . MET A 1 226 ? 8.749 -15.856 -13.727 1.00 88.75 226 MET A O 1
ATOM 1659 N N . LYS A 1 227 ? 8.644 -13.622 -13.982 1.00 90.69 227 LYS A N 1
ATOM 1660 C CA . LYS A 1 227 ? 9.323 -13.234 -12.745 1.00 90.69 227 LYS A CA 1
ATOM 1661 C C . LYS A 1 227 ? 8.390 -12.533 -11.766 1.00 90.69 227 LYS A C 1
ATOM 1663 O O . LYS A 1 227 ? 8.850 -12.115 -10.706 1.00 90.69 227 LYS A O 1
ATOM 1668 N N . ILE A 1 228 ? 7.106 -12.390 -12.098 1.00 92.00 228 ILE A N 1
ATOM 1669 C CA . ILE A 1 228 ? 6.115 -11.900 -11.145 1.00 92.00 228 ILE A CA 1
ATOM 1670 C C . ILE A 1 228 ? 6.057 -12.864 -9.963 1.00 92.00 228 ILE A C 1
ATOM 1672 O O . ILE A 1 228 ? 6.042 -14.082 -10.114 1.00 92.00 228 ILE A O 1
ATOM 1676 N N . THR A 1 229 ? 6.060 -12.290 -8.772 1.00 93.81 229 THR A N 1
ATOM 1677 C CA . THR A 1 229 ? 5.909 -12.974 -7.489 1.00 93.81 229 THR A CA 1
ATOM 1678 C C . THR A 1 229 ? 4.761 -12.314 -6.724 1.00 93.81 229 THR A C 1
ATOM 1680 O O . THR A 1 229 ? 4.330 -11.225 -7.116 1.00 93.81 229 THR A O 1
ATOM 1683 N N . PRO A 1 230 ? 4.282 -12.900 -5.610 1.00 94.06 230 PRO A N 1
ATOM 1684 C CA . PRO A 1 230 ? 3.343 -12.211 -4.724 1.00 94.06 230 PRO A CA 1
ATOM 1685 C C . PRO A 1 230 ? 3.825 -10.802 -4.338 1.00 94.06 230 PRO A C 1
ATOM 1687 O O . PRO A 1 230 ? 3.066 -9.847 -4.455 1.00 94.06 230 PRO A O 1
ATOM 1690 N N . ASP A 1 231 ? 5.113 -10.642 -4.026 1.00 95.62 231 ASP A N 1
ATOM 1691 C CA . ASP A 1 231 ? 5.727 -9.339 -3.737 1.00 95.62 231 ASP A CA 1
ATOM 1692 C C . ASP A 1 231 ? 5.649 -8.355 -4.914 1.00 95.62 231 ASP A C 1
ATOM 1694 O O . ASP A 1 231 ? 5.422 -7.165 -4.704 1.00 95.62 231 ASP A O 1
ATOM 1698 N N . ALA A 1 232 ? 5.786 -8.825 -6.158 1.00 94.75 232 ALA A N 1
ATOM 1699 C CA . ALA A 1 232 ? 5.616 -7.976 -7.338 1.00 94.75 232 ALA A CA 1
ATOM 1700 C C . ALA A 1 232 ? 4.170 -7.469 -7.466 1.00 94.75 232 ALA A C 1
ATOM 1702 O O . ALA A 1 232 ? 3.933 -6.300 -7.782 1.00 94.75 232 ALA A O 1
ATOM 1703 N N . CYS A 1 233 ? 3.202 -8.340 -7.179 1.00 95.25 233 CYS A N 1
ATOM 1704 C CA . CYS A 1 233 ? 1.782 -8.010 -7.168 1.00 95.25 233 CYS A CA 1
ATOM 1705 C C . CYS A 1 233 ? 1.447 -7.010 -6.057 1.00 95.25 233 CYS A C 1
ATOM 1707 O O . CYS A 1 233 ? 0.754 -6.021 -6.301 1.00 95.25 233 CYS A O 1
ATOM 1709 N N . SER A 1 234 ? 1.980 -7.226 -4.854 1.00 96.38 234 SER A N 1
ATOM 1710 C CA . SER A 1 234 ? 1.872 -6.296 -3.731 1.00 96.38 234 SER A CA 1
ATOM 1711 C C . SER A 1 234 ? 2.510 -4.948 -4.042 1.00 96.38 234 SER A C 1
ATOM 1713 O O . SER A 1 234 ? 1.925 -3.908 -3.754 1.00 96.38 234 SER A O 1
ATOM 1715 N N . TYR A 1 235 ? 3.678 -4.939 -4.687 1.00 97.12 235 TYR A N 1
ATOM 1716 C CA . TYR A 1 235 ? 4.334 -3.712 -5.119 1.00 97.12 235 TYR A CA 1
ATOM 1717 C C . TYR A 1 235 ? 3.466 -2.924 -6.107 1.00 97.12 235 TYR A C 1
ATOM 1719 O O . TYR A 1 235 ? 3.201 -1.742 -5.885 1.00 97.12 235 TYR A O 1
ATOM 1727 N N . ALA A 1 236 ? 2.966 -3.579 -7.160 1.00 95.75 236 ALA A N 1
ATOM 1728 C CA . ALA A 1 236 ? 2.076 -2.952 -8.135 1.00 95.75 236 ALA A CA 1
ATOM 1729 C C . ALA A 1 236 ? 0.768 -2.454 -7.490 1.00 95.75 236 ALA A C 1
ATOM 1731 O O . ALA A 1 236 ? 0.326 -1.339 -7.777 1.00 95.75 236 ALA A O 1
ATOM 1732 N N . THR A 1 237 ? 0.197 -3.238 -6.567 1.00 96.19 237 THR A N 1
ATOM 1733 C CA . THR A 1 237 ? -0.977 -2.860 -5.762 1.00 96.19 237 THR A CA 1
ATOM 1734 C C . THR A 1 237 ? -0.716 -1.571 -4.989 1.00 96.19 237 THR A C 1
ATOM 1736 O O . THR A 1 237 ? -1.530 -0.651 -5.049 1.00 96.19 237 THR A O 1
ATOM 1739 N N . SER A 1 238 ? 0.421 -1.472 -4.296 1.00 97.06 238 SER A N 1
ATOM 1740 C CA . SER A 1 238 ? 0.798 -0.290 -3.514 1.00 97.06 238 SER A CA 1
ATOM 1741 C C . SER A 1 238 ? 1.008 0.939 -4.394 1.00 97.06 238 SER A C 1
ATOM 1743 O O . SER A 1 238 ? 0.552 2.023 -4.046 1.00 97.06 238 SER A O 1
ATOM 1745 N N . VAL A 1 239 ? 1.633 0.790 -5.566 1.00 95.44 239 VAL A N 1
ATOM 1746 C CA . VAL A 1 239 ? 1.811 1.902 -6.516 1.00 95.44 239 VAL A CA 1
ATOM 1747 C C . VAL A 1 239 ? 0.464 2.437 -7.011 1.00 95.44 239 VAL A C 1
ATOM 1749 O O . VAL A 1 239 ? 0.249 3.647 -6.995 1.00 95.44 239 VAL A O 1
ATOM 1752 N N . LEU A 1 240 ? -0.465 1.561 -7.407 1.00 95.00 240 LEU A N 1
ATOM 1753 C CA . LEU A 1 240 ? -1.801 1.990 -7.837 1.00 95.00 240 LEU A CA 1
ATOM 1754 C C . LEU A 1 240 ? -2.610 2.585 -6.683 1.00 95.00 240 LEU A C 1
ATOM 1756 O O . LEU A 1 240 ? -3.232 3.630 -6.844 1.00 95.00 240 LEU A O 1
ATOM 1760 N N . THR A 1 241 ? -2.548 1.958 -5.508 1.00 95.62 241 THR A N 1
ATOM 1761 C CA . THR A 1 241 ? -3.242 2.430 -4.303 1.00 95.62 241 THR A CA 1
ATOM 1762 C C . THR A 1 241 ? -2.772 3.820 -3.904 1.00 95.62 241 THR A C 1
ATOM 1764 O O . THR A 1 241 ? -3.607 4.663 -3.591 1.00 95.62 241 THR A O 1
ATOM 1767 N N . LEU A 1 242 ? -1.466 4.094 -3.974 1.00 95.25 242 LEU A N 1
ATOM 1768 C CA . LEU A 1 242 ? -0.922 5.424 -3.723 1.00 95.25 242 LEU A CA 1
ATOM 1769 C C . LEU A 1 242 ? -1.586 6.471 -4.625 1.00 95.25 242 LEU A C 1
ATOM 1771 O O . LEU A 1 242 ? -2.068 7.490 -4.141 1.00 95.25 242 LEU A O 1
ATOM 1775 N N . VAL A 1 243 ? -1.629 6.218 -5.932 1.00 94.06 243 VAL A N 1
ATOM 1776 C CA . VAL A 1 243 ? -2.151 7.184 -6.908 1.00 94.06 243 VAL A CA 1
ATOM 1777 C C . VAL A 1 243 ? -3.653 7.370 -6.792 1.00 94.06 243 VAL A C 1
ATOM 1779 O O . VAL A 1 243 ? -4.122 8.509 -6.845 1.00 94.06 243 VAL A O 1
ATOM 1782 N N . ASP A 1 244 ? -4.395 6.278 -6.606 1.00 95.06 244 ASP A N 1
ATOM 1783 C CA . ASP A 1 244 ? -5.842 6.323 -6.412 1.00 95.06 244 ASP A CA 1
ATOM 1784 C C . ASP A 1 244 ? -6.195 7.112 -5.145 1.00 95.06 244 ASP A C 1
ATOM 1786 O O . ASP A 1 244 ? -7.075 7.972 -5.175 1.00 95.06 244 ASP A O 1
ATOM 1790 N N . SER A 1 245 ? -5.472 6.872 -4.047 1.00 95.81 245 SER A N 1
ATOM 1791 C CA . SER A 1 245 ? -5.681 7.588 -2.791 1.00 95.81 245 SER A CA 1
ATOM 1792 C C . SER A 1 245 ? -5.304 9.067 -2.897 1.00 95.81 245 SER A C 1
ATOM 1794 O O . SER A 1 245 ? -6.041 9.906 -2.388 1.00 95.81 245 SER A O 1
ATOM 1796 N N . ILE A 1 246 ? -4.206 9.422 -3.585 1.00 94.06 246 ILE A N 1
ATOM 1797 C CA . ILE A 1 246 ? -3.867 10.833 -3.846 1.00 94.06 246 ILE A CA 1
ATOM 1798 C C . ILE A 1 246 ? -4.968 11.495 -4.678 1.00 94.06 246 ILE A C 1
ATOM 1800 O O . ILE A 1 246 ? -5.363 12.616 -4.362 1.00 94.06 246 ILE A O 1
ATOM 1804 N N . ASN A 1 247 ? -5.476 10.818 -5.716 1.00 93.81 247 ASN A N 1
ATOM 1805 C CA . ASN A 1 247 ? -6.555 11.351 -6.548 1.00 93.81 247 ASN A CA 1
ATOM 1806 C C . ASN A 1 247 ? -7.789 11.678 -5.699 1.00 93.81 247 ASN A C 1
ATOM 1808 O O . ASN A 1 247 ? -8.317 12.784 -5.782 1.00 93.81 247 ASN A O 1
ATOM 1812 N N . GLU A 1 248 ? -8.214 10.734 -4.861 1.00 95.00 248 GLU A N 1
ATOM 1813 C CA . GLU A 1 248 ? -9.392 10.887 -4.008 1.00 95.00 248 GLU A CA 1
ATOM 1814 C C . GLU A 1 248 ? -9.194 11.993 -2.961 1.00 95.00 248 GLU A C 1
ATOM 1816 O O . GLU A 1 248 ? -10.008 12.907 -2.858 1.00 95.00 248 GLU A O 1
ATOM 1821 N N . VAL A 1 249 ? -8.065 11.994 -2.246 1.00 94.12 249 VAL A N 1
ATOM 1822 C CA . VAL A 1 249 ? -7.754 13.032 -1.247 1.00 94.12 249 VAL A CA 1
ATOM 1823 C C . VAL A 1 249 ? -7.648 14.418 -1.896 1.00 94.12 249 VAL A C 1
ATOM 1825 O O . VAL A 1 249 ? -8.120 15.402 -1.326 1.00 94.12 249 VAL A O 1
ATOM 1828 N N . SER A 1 250 ? -7.086 14.522 -3.105 1.00 93.81 250 SER A N 1
ATOM 1829 C CA . SER A 1 250 ? -6.939 15.804 -3.808 1.00 93.81 250 SER A CA 1
ATOM 1830 C C . SER A 1 250 ? -8.272 16.476 -4.148 1.00 93.81 250 SER A C 1
ATOM 1832 O O . SER A 1 250 ? -8.326 17.701 -4.229 1.00 93.81 250 SER A O 1
ATOM 1834 N N . GLN A 1 251 ? -9.349 15.699 -4.301 1.00 92.25 251 GLN A N 1
ATOM 1835 C CA . GLN A 1 251 ? -10.695 16.225 -4.553 1.00 92.25 251 GLN A CA 1
ATOM 1836 C C . GLN A 1 251 ? -11.340 16.812 -3.290 1.00 92.25 251 GLN A C 1
ATOM 1838 O O . GLN A 1 251 ? -12.279 17.599 -3.386 1.00 92.25 251 GLN A O 1
ATOM 1843 N N . GLN A 1 252 ? -10.830 16.450 -2.111 1.00 90.19 252 GLN A N 1
ATOM 1844 C CA . GLN A 1 252 ? -11.372 16.865 -0.816 1.00 90.19 252 GLN A CA 1
ATOM 1845 C C . GLN A 1 252 ? -10.540 17.959 -0.138 1.00 90.19 252 GLN A C 1
ATOM 1847 O O . GLN A 1 252 ? -11.047 18.709 0.697 1.00 90.19 252 GLN A O 1
ATOM 1852 N N . VAL A 1 253 ? -9.264 18.087 -0.508 1.00 88.44 253 VAL A N 1
ATOM 1853 C CA . VAL A 1 253 ? -8.381 19.153 -0.023 1.00 88.44 253 VAL A CA 1
ATOM 1854 C C . VAL A 1 253 ? -8.494 20.371 -0.937 1.00 88.44 253 VAL A C 1
ATOM 1856 O O . VAL A 1 253 ? -8.233 20.299 -2.133 1.00 88.44 253 VAL A O 1
ATOM 1859 N N . SER A 1 254 ? -8.839 21.526 -0.370 1.00 88.25 254 SER A N 1
ATOM 1860 C CA . SER A 1 254 ? -8.916 22.785 -1.119 1.00 88.25 254 SER A CA 1
ATOM 1861 C C . SER A 1 254 ? -7.569 23.524 -1.189 1.00 88.25 254 SER A C 1
ATOM 1863 O O . SER A 1 254 ? -6.631 23.264 -0.432 1.00 88.25 254 SER A O 1
ATOM 1865 N N . GLY A 1 255 ? -7.466 24.483 -2.112 1.00 89.56 255 GLY A N 1
ATOM 1866 C CA . GLY A 1 255 ? -6.302 25.360 -2.243 1.00 89.56 255 GLY A CA 1
ATOM 1867 C C . GLY A 1 255 ? -5.103 24.721 -2.952 1.00 89.56 255 GLY A C 1
ATOM 1868 O O . GLY A 1 255 ? -5.227 23.739 -3.680 1.00 89.56 255 GLY A O 1
ATOM 1869 N N . LYS A 1 256 ? -3.917 25.313 -2.752 1.00 84.31 256 LYS A N 1
ATOM 1870 C CA . LYS A 1 256 ? -2.692 24.942 -3.486 1.00 84.31 256 LYS A CA 1
ATOM 1871 C C . LYS A 1 256 ? -2.286 23.483 -3.278 1.00 84.31 256 LYS A C 1
ATOM 1873 O O . LYS A 1 256 ? -1.828 22.858 -4.224 1.00 84.31 256 LYS A O 1
ATOM 1878 N N . ILE A 1 257 ? -2.478 22.947 -2.070 1.00 81.44 257 ILE A N 1
ATOM 1879 C CA . ILE A 1 257 ? -2.141 21.552 -1.751 1.00 81.44 257 ILE A CA 1
ATOM 1880 C C . ILE A 1 257 ? -3.005 20.600 -2.585 1.00 81.44 257 ILE A C 1
ATOM 1882 O O . ILE A 1 257 ? -2.461 19.713 -3.235 1.00 81.44 257 ILE A O 1
ATOM 1886 N N . GLY A 1 258 ? -4.322 20.828 -2.640 1.00 83.69 258 GLY A N 1
ATOM 1887 C CA . GLY A 1 258 ? -5.233 20.042 -3.477 1.00 83.69 258 GLY A CA 1
ATOM 1888 C C . GLY A 1 258 ? -4.862 20.090 -4.957 1.00 83.69 258 GLY A C 1
ATOM 1889 O O . GLY A 1 258 ? -4.742 19.050 -5.599 1.00 83.69 258 GLY A O 1
ATOM 1890 N N . THR A 1 259 ? -4.579 21.287 -5.489 1.00 83.88 259 THR A N 1
ATOM 1891 C CA . THR A 1 259 ? -4.124 21.449 -6.882 1.00 83.88 259 THR A CA 1
ATOM 1892 C C . THR A 1 259 ? -2.829 20.689 -7.157 1.00 83.88 259 THR A C 1
ATOM 1894 O O . THR A 1 259 ? -2.749 19.983 -8.160 1.00 83.88 259 THR A O 1
ATOM 1897 N N . SER A 1 260 ? -1.831 20.797 -6.275 1.00 82.19 260 SER A N 1
ATOM 1898 C CA . SER A 1 260 ? -0.562 20.084 -6.433 1.00 82.19 260 SER A CA 1
ATOM 1899 C C . SER A 1 260 ? -0.757 18.572 -6.398 1.00 82.19 260 SER A C 1
ATOM 1901 O O . SER A 1 260 ? -0.261 17.899 -7.294 1.00 82.19 260 SER A O 1
ATOM 1903 N N . LEU A 1 261 ? -1.526 18.042 -5.438 1.00 85.25 261 LEU A N 1
ATOM 1904 C CA . LEU A 1 261 ? -1.836 16.609 -5.354 1.00 85.25 261 LEU A CA 1
ATOM 1905 C C . LEU A 1 261 ? -2.593 16.108 -6.593 1.00 85.25 261 LEU A C 1
ATOM 1907 O O . LEU A 1 261 ? -2.292 15.029 -7.098 1.00 85.25 261 LEU A O 1
ATOM 1911 N N . SER A 1 262 ? -3.534 16.897 -7.119 1.00 86.94 262 SER A N 1
ATOM 1912 C CA . SER A 1 262 ? -4.292 16.544 -8.324 1.00 86.94 262 SER A CA 1
ATOM 1913 C C . SER A 1 262 ? -3.405 16.510 -9.573 1.00 86.94 262 SER A C 1
ATOM 1915 O O . SER A 1 262 ? -3.473 15.548 -10.334 1.00 86.94 262 SER A O 1
ATOM 1917 N N . GLN A 1 263 ? -2.521 17.496 -9.770 1.00 84.12 263 GLN A N 1
ATOM 1918 C CA . GLN A 1 263 ? -1.569 17.509 -10.894 1.00 84.12 263 GLN A CA 1
ATOM 1919 C C . GLN A 1 263 ? -0.633 16.300 -10.856 1.00 84.12 263 GLN A C 1
ATOM 1921 O O . GLN A 1 263 ? -0.456 15.595 -11.851 1.00 84.12 263 GLN A O 1
ATOM 1926 N N . VAL A 1 264 ? -0.093 16.044 -9.669 1.00 80.81 264 VAL A N 1
ATOM 1927 C CA . VAL A 1 264 ? 0.731 14.888 -9.349 1.00 80.81 264 VAL A CA 1
ATOM 1928 C C . VAL A 1 264 ? 0.001 13.578 -9.675 1.00 80.81 264 VAL A C 1
ATOM 1930 O O . VAL A 1 264 ? 0.568 12.710 -10.343 1.00 80.81 264 VAL A O 1
ATOM 1933 N N . SER A 1 265 ? -1.251 13.434 -9.233 1.00 86.19 265 SER A N 1
ATOM 1934 C CA . SER A 1 265 ? -2.052 12.236 -9.479 1.00 86.19 265 SER A CA 1
ATOM 1935 C C . SER A 1 265 ? -2.371 12.070 -10.961 1.00 86.19 265 SER A C 1
ATOM 1937 O O . SER A 1 265 ? -2.196 10.981 -11.496 1.00 86.19 265 SER A O 1
ATOM 1939 N N . ALA A 1 266 ? -2.756 13.141 -11.658 1.00 85.31 266 ALA A N 1
ATOM 1940 C CA . ALA A 1 266 ? -3.098 13.096 -13.076 1.00 85.31 266 ALA A CA 1
ATOM 1941 C C . ALA A 1 266 ? -1.915 12.631 -13.940 1.00 85.31 266 ALA A C 1
ATOM 1943 O O . ALA A 1 266 ? -2.072 11.738 -14.776 1.00 85.31 266 ALA A O 1
ATOM 1944 N N . ALA A 1 267 ? -0.721 13.186 -13.705 1.00 80.00 267 ALA A N 1
ATOM 1945 C CA . ALA A 1 267 ? 0.484 12.806 -14.438 1.00 80.00 267 ALA A CA 1
ATOM 1946 C C . ALA A 1 267 ? 0.859 11.332 -14.201 1.00 80.00 267 ALA A C 1
ATOM 1948 O O . ALA A 1 267 ? 1.172 10.604 -15.147 1.00 80.00 267 ALA A O 1
ATOM 1949 N N . PHE A 1 268 ? 0.796 10.874 -12.946 1.00 83.44 268 PHE A N 1
ATOM 1950 C CA . PHE A 1 268 ? 1.171 9.505 -12.592 1.00 83.44 268 PHE A CA 1
ATOM 1951 C C . PHE A 1 268 ? 0.121 8.480 -13.015 1.00 83.44 268 PHE A C 1
ATOM 1953 O O . PHE A 1 268 ? 0.468 7.446 -13.580 1.00 83.44 268 PHE A O 1
ATOM 1960 N N . SER A 1 269 ? -1.159 8.789 -12.808 1.00 87.69 269 SER A N 1
ATOM 1961 C CA . SER A 1 269 ? -2.288 7.936 -13.178 1.00 87.69 269 SER A CA 1
ATOM 1962 C C . SER A 1 269 ? -2.324 7.696 -14.683 1.00 87.69 269 SER A C 1
ATOM 1964 O O . SER A 1 269 ? -2.488 6.557 -15.108 1.00 87.69 269 SER A O 1
ATOM 1966 N N . ALA A 1 270 ? -2.075 8.719 -15.508 1.00 87.00 270 ALA A N 1
ATOM 1967 C CA . ALA A 1 270 ? -2.012 8.547 -16.959 1.00 87.00 270 ALA A CA 1
ATOM 1968 C C . ALA A 1 270 ? -0.900 7.568 -17.379 1.00 87.00 270 ALA A C 1
ATOM 1970 O O . ALA A 1 270 ? -1.154 6.635 -18.141 1.00 87.00 270 ALA A O 1
ATOM 1971 N N . GLY A 1 271 ? 0.319 7.742 -16.853 1.00 87.81 271 GLY A N 1
ATOM 1972 C CA . GLY A 1 271 ? 1.450 6.862 -17.158 1.00 87.81 271 GLY A CA 1
ATOM 1973 C C . GLY A 1 271 ? 1.255 5.437 -16.636 1.00 87.81 271 GLY A C 1
ATOM 1974 O O . GLY A 1 271 ? 1.457 4.474 -17.375 1.00 87.81 271 GLY A O 1
ATOM 1975 N N . LEU A 1 272 ? 0.813 5.291 -15.387 1.00 89.50 272 LEU A N 1
ATOM 1976 C CA . LEU A 1 272 ? 0.571 3.988 -14.773 1.00 89.50 272 LEU A CA 1
ATOM 1977 C C . LEU A 1 272 ? -0.566 3.237 -15.447 1.00 89.50 272 LEU A C 1
ATOM 1979 O O . LEU A 1 272 ? -0.390 2.063 -15.747 1.00 89.50 272 LEU A O 1
ATOM 1983 N N . ASN A 1 273 ? -1.693 3.892 -15.734 1.00 90.38 273 ASN A N 1
ATOM 1984 C CA . ASN A 1 273 ? -2.789 3.252 -16.454 1.00 90.38 273 ASN A CA 1
ATOM 1985 C C . ASN A 1 273 ? -2.349 2.851 -17.862 1.00 90.38 273 ASN A C 1
ATOM 1987 O O . ASN A 1 273 ? -2.623 1.732 -18.271 1.00 90.38 273 ASN A O 1
ATOM 1991 N N . PHE A 1 274 ? -1.584 3.692 -18.567 1.00 89.19 274 PHE A N 1
ATOM 1992 C CA . PHE A 1 274 ? -1.045 3.337 -19.880 1.00 89.19 274 PHE A CA 1
ATOM 1993 C C . PHE A 1 274 ? -0.169 2.075 -19.826 1.00 89.19 274 PHE A C 1
ATOM 1995 O O . PHE A 1 274 ? -0.394 1.135 -20.585 1.00 89.19 274 PHE A O 1
ATOM 2002 N N . TYR A 1 275 ? 0.799 2.004 -18.911 1.00 90.81 275 TYR A N 1
ATOM 2003 C CA . TYR A 1 275 ? 1.669 0.828 -18.798 1.00 90.81 275 TYR A CA 1
ATOM 2004 C C . TYR A 1 275 ? 0.961 -0.397 -18.218 1.00 90.81 275 TYR A C 1
ATOM 2006 O O . TYR A 1 275 ? 1.253 -1.517 -18.631 1.00 90.81 275 TYR A O 1
ATOM 2014 N N . CYS A 1 276 ? 0.016 -0.201 -17.302 1.00 91.69 276 CYS A N 1
ATOM 2015 C CA . CYS A 1 276 ? -0.841 -1.262 -16.791 1.00 91.69 276 CYS A CA 1
ATOM 2016 C C . CYS A 1 276 ? -1.686 -1.868 -17.924 1.00 91.69 276 CYS A C 1
ATOM 2018 O O . CYS A 1 276 ? -1.695 -3.086 -18.095 1.00 91.69 276 CYS A O 1
ATOM 2020 N N . ASP A 1 277 ? -2.317 -1.030 -18.755 1.00 90.19 277 ASP A N 1
ATOM 2021 C CA . ASP A 1 277 ? -3.084 -1.441 -19.934 1.00 90.19 277 ASP A CA 1
ATOM 2022 C C . ASP A 1 277 ? -2.211 -2.200 -20.930 1.00 90.19 277 ASP A C 1
ATOM 2024 O O . ASP A 1 277 ? -2.614 -3.243 -21.443 1.00 90.19 277 ASP A O 1
ATOM 2028 N N . LEU A 1 278 ? -1.014 -1.685 -21.217 1.00 88.38 278 LEU A N 1
ATOM 2029 C CA . LEU A 1 278 ? -0.075 -2.337 -22.123 1.00 88.38 278 LEU A CA 1
ATOM 2030 C C . LEU A 1 278 ? 0.398 -3.681 -21.575 1.00 88.38 278 LEU A C 1
ATOM 2032 O O . LEU A 1 278 ? 0.393 -4.656 -22.320 1.00 88.38 278 LEU A O 1
ATOM 2036 N N . GLY A 1 279 ? 0.765 -3.759 -20.293 1.00 89.81 279 GLY A N 1
ATOM 2037 C CA . GLY A 1 279 ? 1.133 -5.016 -19.640 1.00 89.81 279 GLY A CA 1
ATOM 2038 C C . GLY A 1 279 ? 0.003 -6.033 -19.739 1.00 89.81 279 GLY A C 1
ATOM 2039 O O . GLY A 1 279 ? 0.197 -7.145 -20.222 1.00 89.81 279 GLY A O 1
ATOM 2040 N N . CYS A 1 280 ? -1.213 -5.606 -19.414 1.00 89.88 280 CYS A N 1
ATOM 2041 C CA . CYS A 1 280 ? -2.408 -6.433 -19.474 1.00 89.88 280 CYS A CA 1
ATOM 2042 C C . CYS A 1 280 ? -2.798 -6.870 -20.901 1.00 89.88 280 CYS A C 1
ATOM 2044 O O . CYS A 1 280 ? -3.361 -7.944 -21.096 1.00 89.88 280 CYS A O 1
ATOM 2046 N N . LYS A 1 281 ? -2.477 -6.072 -21.925 1.00 87.50 281 LYS A N 1
ATOM 2047 C CA . LYS A 1 281 ? -2.642 -6.439 -23.344 1.00 87.50 281 LYS A CA 1
ATOM 2048 C C . LYS A 1 281 ? -1.462 -7.258 -23.890 1.00 87.50 281 LYS A C 1
ATOM 2050 O O . LYS A 1 281 ? -1.532 -7.717 -25.024 1.00 87.50 281 LYS A O 1
ATOM 2055 N N . GLY A 1 282 ? -0.382 -7.430 -23.121 1.00 84.94 282 GLY A N 1
ATOM 2056 C CA . GLY A 1 282 ? 0.865 -8.055 -23.581 1.00 84.94 282 GLY A CA 1
ATOM 2057 C C . GLY A 1 282 ? 1.663 -7.200 -24.580 1.00 84.94 282 GLY A C 1
ATOM 2058 O O . GLY A 1 282 ? 2.440 -7.737 -25.362 1.00 84.94 282 GLY A O 1
ATOM 2059 N N . LEU A 1 283 ? 1.471 -5.876 -24.576 1.00 84.44 283 LEU A N 1
ATOM 2060 C CA . LEU A 1 283 ? 1.961 -4.923 -25.585 1.00 84.44 283 LEU A CA 1
ATOM 2061 C C . LEU A 1 283 ? 3.033 -3.943 -25.069 1.00 84.44 283 LEU A C 1
ATOM 2063 O O . LEU A 1 283 ? 3.134 -2.830 -25.586 1.00 84.44 283 LEU A O 1
ATOM 2067 N N . LEU A 1 284 ? 3.824 -4.287 -24.047 1.00 73.69 284 LEU A N 1
ATOM 2068 C CA . LEU A 1 284 ? 4.822 -3.341 -23.523 1.00 73.69 284 LEU A CA 1
ATOM 2069 C C . LEU A 1 284 ? 5.820 -2.871 -24.615 1.00 73.69 284 LEU A C 1
ATOM 2071 O O . LEU A 1 284 ? 6.389 -3.706 -25.327 1.00 73.69 284 LEU A O 1
ATOM 2075 N N . PRO A 1 285 ? 6.042 -1.548 -24.767 1.00 55.09 285 PRO A N 1
ATOM 2076 C CA . PRO A 1 285 ? 6.890 -0.979 -25.810 1.00 55.09 285 PRO A CA 1
ATOM 2077 C C . PRO A 1 285 ? 8.365 -1.360 -25.628 1.00 55.09 285 PRO A C 1
ATOM 2079 O O . PRO A 1 285 ? 8.864 -1.453 -24.511 1.00 55.09 285 PRO A O 1
ATOM 2082 N N . GLY A 1 286 ? 9.067 -1.544 -26.753 1.00 55.12 286 GLY A N 1
ATOM 2083 C CA . GLY A 1 286 ? 10.510 -1.825 -26.797 1.00 55.12 286 GLY A CA 1
ATOM 2084 C C . GLY A 1 286 ? 10.899 -3.282 -27.068 1.00 55.12 286 GLY A C 1
ATOM 2085 O O . GLY A 1 286 ? 12.080 -3.604 -27.026 1.00 55.12 286 GLY A O 1
ATOM 2086 N N . GLY A 1 287 ? 9.945 -4.186 -27.324 1.00 48.81 287 GLY A N 1
ATOM 2087 C CA . GLY A 1 287 ? 10.234 -5.621 -27.508 1.00 48.81 287 GLY A CA 1
ATOM 2088 C C . GLY A 1 287 ? 10.715 -6.328 -26.228 1.00 48.81 287 GLY A C 1
ATOM 2089 O O . GLY A 1 287 ? 10.824 -7.552 -26.190 1.00 48.81 287 GLY A O 1
ATOM 2090 N N . THR A 1 288 ? 10.941 -5.573 -25.154 1.00 44.78 288 THR A N 1
ATOM 2091 C CA . THR A 1 288 ? 11.305 -6.024 -23.814 1.00 44.78 288 THR A CA 1
ATOM 2092 C C . THR A 1 288 ? 10.061 -6.435 -23.034 1.00 44.78 288 THR A C 1
ATOM 2094 O O . THR A 1 288 ? 9.498 -5.697 -22.238 1.00 44.78 288 THR A O 1
ATOM 2097 N N . VAL A 1 289 ? 9.611 -7.636 -23.370 1.00 47.22 289 VAL A N 1
ATOM 2098 C CA . VAL A 1 289 ? 9.009 -8.665 -22.519 1.00 47.22 289 VAL A CA 1
ATOM 2099 C C . VAL A 1 289 ? 8.153 -8.208 -21.313 1.00 47.22 289 VAL A C 1
ATOM 2101 O O . VAL A 1 289 ? 8.507 -8.481 -20.177 1.00 47.22 289 VAL A O 1
ATOM 2104 N N . ALA A 1 290 ? 6.944 -7.691 -21.558 1.00 52.62 290 ALA A N 1
ATOM 2105 C CA . ALA A 1 290 ? 5.767 -8.439 -21.070 1.00 52.62 290 ALA A CA 1
ATOM 2106 C C . ALA A 1 290 ? 5.333 -9.511 -22.088 1.00 52.62 290 ALA A C 1
ATOM 2108 O O . ALA A 1 290 ? 4.296 -10.131 -21.930 1.00 52.62 290 ALA A O 1
ATOM 2109 N N . SER A 1 291 ? 6.120 -9.733 -23.145 1.00 55.94 291 SER A N 1
ATOM 2110 C CA . SER A 1 291 ? 5.910 -10.623 -24.299 1.00 55.94 291 SER A CA 1
ATOM 2111 C C . SER A 1 291 ? 5.631 -12.091 -23.979 1.00 55.94 291 SER A C 1
ATOM 2113 O O . SER A 1 291 ? 5.289 -12.851 -24.879 1.00 55.94 291 SER A O 1
ATOM 2115 N N . SER A 1 292 ? 5.744 -12.506 -22.718 1.00 69.06 292 SER A N 1
ATOM 2116 C CA . SER A 1 292 ? 5.233 -13.803 -22.285 1.00 69.06 292 SER A CA 1
ATOM 2117 C C . SER A 1 292 ? 3.725 -13.781 -22.002 1.00 69.06 292 SER A C 1
ATOM 2119 O O . SER A 1 292 ? 3.121 -14.846 -21.980 1.00 69.06 292 SER A O 1
ATOM 2121 N N . CYS A 1 293 ? 3.101 -12.620 -21.812 1.00 82.81 293 CYS A N 1
ATOM 2122 C CA . CYS A 1 293 ? 1.656 -12.493 -21.662 1.00 82.81 293 CYS A CA 1
ATOM 2123 C C . CYS A 1 293 ? 0.947 -12.847 -22.973 1.00 82.81 293 CYS A C 1
ATOM 2125 O O . CYS A 1 293 ? 1.257 -12.309 -24.031 1.00 82.81 293 CYS A O 1
ATOM 2127 N N . THR A 1 294 ? -0.015 -13.764 -22.899 1.00 81.62 294 THR A N 1
ATOM 2128 C CA . THR A 1 294 ? -0.726 -14.351 -24.050 1.00 81.62 294 THR A CA 1
ATOM 2129 C C . THR A 1 294 ? -2.238 -14.217 -23.875 1.00 81.62 294 THR A C 1
ATOM 2131 O O . THR A 1 294 ? -3.001 -15.170 -24.011 1.00 81.62 294 THR A O 1
ATOM 2134 N N . ILE A 1 295 ? -2.687 -13.015 -23.515 1.00 77.19 295 ILE A N 1
ATOM 2135 C CA . ILE A 1 295 ? -4.088 -12.768 -23.168 1.00 77.19 295 ILE A CA 1
ATOM 2136 C C . ILE A 1 295 ? -4.921 -12.626 -24.442 1.00 77.19 295 ILE A C 1
ATOM 2138 O O . ILE A 1 295 ? -4.727 -11.710 -25.238 1.00 77.19 295 ILE A O 1
ATOM 2142 N N . ALA A 1 296 ? -5.872 -13.543 -24.620 1.00 56.06 296 ALA A N 1
ATOM 2143 C CA . ALA A 1 296 ? -6.627 -13.760 -25.855 1.00 56.06 296 ALA A CA 1
ATOM 2144 C C . ALA A 1 296 ? -7.754 -12.733 -26.129 1.00 56.06 296 ALA A C 1
ATOM 2146 O O . ALA A 1 296 ? -8.741 -13.076 -26.767 1.00 56.06 296 ALA A O 1
ATOM 2147 N N . ALA A 1 297 ? -7.580 -11.472 -25.718 1.00 63.78 297 ALA A N 1
ATOM 2148 C CA . ALA A 1 297 ? -8.588 -10.404 -25.604 1.00 63.78 297 ALA A CA 1
ATOM 2149 C C . ALA A 1 297 ? -9.359 -10.406 -24.269 1.00 63.78 297 ALA A C 1
ATOM 2151 O O . ALA A 1 297 ? -9.680 -11.448 -23.707 1.00 63.78 297 ALA A O 1
ATOM 2152 N N . GLY A 1 298 ? -9.622 -9.205 -23.740 1.00 67.56 298 GLY A N 1
ATOM 2153 C CA . GLY A 1 298 ? -10.339 -9.006 -22.472 1.00 67.56 298 GLY A CA 1
ATOM 2154 C C . GLY A 1 298 ? -9.821 -7.851 -21.615 1.00 67.56 298 GLY A C 1
ATOM 2155 O O . GLY A 1 298 ? -10.539 -7.382 -20.737 1.00 67.56 298 GLY A O 1
ATOM 2156 N N . CYS A 1 299 ? -8.618 -7.336 -21.888 1.00 79.56 299 CYS A N 1
ATOM 2157 C CA . CYS A 1 299 ? -8.088 -6.208 -21.134 1.00 79.56 299 CYS A CA 1
ATOM 2158 C C . CYS A 1 299 ? -8.277 -4.879 -21.863 1.00 79.56 299 CYS A C 1
ATOM 2160 O O . CYS A 1 299 ? -7.483 -4.515 -22.730 1.00 79.56 299 CYS A O 1
ATOM 2162 N N . ALA A 1 300 ? -9.351 -4.161 -21.535 1.00 69.12 300 ALA A N 1
ATOM 2163 C CA . ALA A 1 300 ? -9.578 -2.813 -22.054 1.00 69.12 300 ALA A CA 1
ATOM 2164 C C . ALA A 1 300 ? -8.785 -1.764 -21.258 1.00 69.12 300 ALA A C 1
ATOM 2166 O O . ALA A 1 300 ? -8.137 -0.912 -21.870 1.00 69.12 300 ALA A O 1
ATOM 2167 N N . THR A 1 301 ? -8.808 -1.893 -19.926 1.00 86.38 301 THR A N 1
ATOM 2168 C CA . THR A 1 301 ? -8.244 -0.970 -18.930 1.00 86.38 301 THR A CA 1
ATOM 2169 C C . THR A 1 301 ? -7.540 -1.733 -17.805 1.00 86.38 301 THR A C 1
ATOM 2171 O O . THR A 1 301 ? -7.827 -2.913 -17.589 1.00 86.38 301 THR A O 1
ATOM 2174 N N . CYS A 1 302 ? -6.700 -1.038 -17.038 1.00 89.62 302 CYS A N 1
ATOM 2175 C CA . CYS A 1 302 ? -5.974 -1.557 -15.889 1.00 89.62 302 CYS A CA 1
ATOM 2176 C C . CYS A 1 302 ? -6.938 -2.297 -14.949 1.00 89.62 302 CYS A C 1
ATOM 2178 O O . CYS A 1 302 ? -7.869 -1.676 -14.418 1.00 89.62 302 CYS A O 1
ATOM 2180 N N . PRO A 1 303 ? -6.785 -3.621 -14.770 1.00 89.69 303 PRO A N 1
ATOM 2181 C CA . PRO A 1 303 ? -7.795 -4.427 -14.111 1.00 89.69 303 PRO A CA 1
ATOM 2182 C C . PRO A 1 303 ? -7.938 -4.001 -12.654 1.00 89.69 303 PRO A C 1
ATOM 2184 O O . PRO A 1 303 ? -6.959 -3.920 -11.912 1.00 89.69 303 PRO A O 1
ATOM 2187 N N . LEU A 1 304 ? -9.181 -3.783 -12.213 1.00 90.12 304 LEU A N 1
ATOM 2188 C CA . LEU A 1 304 ? -9.468 -3.459 -10.814 1.00 90.12 304 LEU A CA 1
ATOM 2189 C C . LEU A 1 304 ? -8.908 -4.529 -9.865 1.00 90.12 304 LEU A C 1
ATOM 2191 O O . LEU A 1 304 ? -8.410 -4.196 -8.793 1.00 90.12 304 LEU A O 1
ATOM 2195 N N . GLY A 1 305 ? -8.920 -5.792 -10.307 1.00 90.00 305 GLY A N 1
ATOM 2196 C CA . GLY A 1 305 ? -8.360 -6.927 -9.580 1.00 90.00 305 GLY A CA 1
ATOM 2197 C C . GLY A 1 305 ? -6.886 -6.768 -9.200 1.00 90.00 305 GLY A C 1
ATOM 2198 O O . GLY A 1 305 ? -6.480 -7.357 -8.210 1.00 90.00 305 GLY A O 1
ATOM 2199 N N . LEU A 1 306 ? -6.109 -5.913 -9.881 1.00 91.56 306 LEU A N 1
ATOM 2200 C CA . LEU A 1 306 ? -4.726 -5.613 -9.491 1.00 91.56 306 LEU A CA 1
ATOM 2201 C C . LEU A 1 306 ? -4.613 -4.861 -8.161 1.00 91.56 306 LEU A C 1
ATOM 2203 O O . LEU A 1 306 ? -3.565 -4.910 -7.538 1.00 91.56 306 LEU A O 1
ATOM 2207 N N . ARG A 1 307 ? -5.678 -4.215 -7.675 1.00 91.56 307 ARG A N 1
ATOM 2208 C CA . ARG A 1 307 ? -5.701 -3.669 -6.304 1.00 91.56 307 ARG A CA 1
ATOM 2209 C C . ARG A 1 307 ? -5.915 -4.749 -5.243 1.00 91.56 307 ARG A C 1
ATOM 2211 O O . ARG A 1 307 ? -5.747 -4.483 -4.058 1.00 91.56 307 ARG A O 1
ATOM 2218 N N . ASN A 1 308 ? -6.301 -5.956 -5.654 1.00 91.00 308 ASN A N 1
A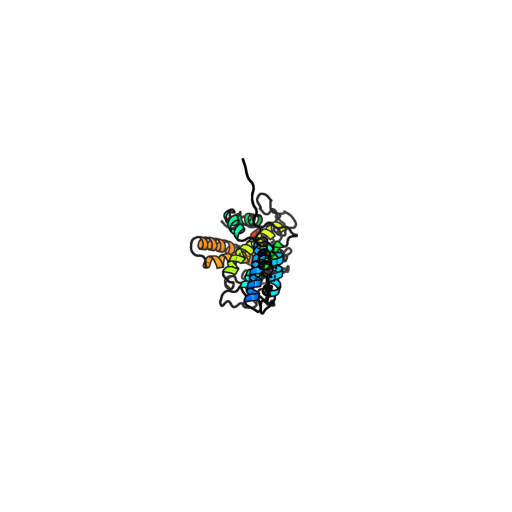TOM 2219 C CA . ASN A 1 308 ? -6.347 -7.124 -4.797 1.00 91.00 308 ASN A CA 1
ATOM 2220 C C . ASN A 1 308 ? -5.142 -8.015 -5.111 1.00 91.00 308 ASN A C 1
ATOM 2222 O O . ASN A 1 308 ? -5.205 -8.881 -5.983 1.00 91.00 308 ASN A O 1
ATOM 2226 N N . ARG A 1 309 ? -4.056 -7.839 -4.352 1.00 89.38 309 ARG A N 1
ATOM 2227 C CA . ARG A 1 309 ? -2.814 -8.610 -4.526 1.00 89.38 309 ARG A CA 1
ATOM 2228 C C . ARG A 1 309 ? -3.016 -10.131 -4.564 1.00 89.38 309 ARG A C 1
ATOM 2230 O O . ARG A 1 309 ? -2.253 -10.812 -5.237 1.00 89.38 309 ARG A O 1
ATOM 2237 N N . SER A 1 310 ? -4.057 -10.662 -3.911 1.00 90.00 310 SER A N 1
ATOM 2238 C CA . SER A 1 310 ? -4.360 -12.104 -3.905 1.00 90.00 310 SER A CA 1
ATOM 2239 C C . SER A 1 310 ? -4.895 -12.649 -5.236 1.00 90.00 310 SER A C 1
ATOM 2241 O O . SER A 1 310 ? -4.860 -13.857 -5.451 1.00 90.00 310 SER A O 1
ATOM 2243 N N . LEU A 1 311 ? -5.378 -11.783 -6.134 1.00 89.81 311 LEU A N 1
ATOM 2244 C CA . LEU A 1 311 ? -5.874 -12.174 -7.461 1.00 89.81 311 LEU A CA 1
ATOM 2245 C C . LEU A 1 311 ? -4.768 -12.236 -8.516 1.00 89.81 311 LEU A C 1
ATOM 2247 O O . LEU A 1 311 ? -5.026 -12.618 -9.652 1.00 89.81 311 LEU A O 1
ATOM 2251 N N . CYS A 1 312 ? -3.557 -11.828 -8.154 1.00 89.12 312 CYS A N 1
ATOM 2252 C CA . CYS A 1 312 ? -2.421 -11.791 -9.047 1.00 89.12 312 CYS A CA 1
ATOM 2253 C C . CYS A 1 312 ? -1.687 -13.133 -9.032 1.00 89.12 312 CYS A C 1
ATOM 2255 O O . CYS A 1 312 ? -1.284 -13.633 -7.981 1.00 89.12 312 CYS A O 1
ATOM 2257 N N . THR A 1 313 ? -1.500 -13.712 -10.211 1.00 88.75 313 THR A N 1
ATOM 2258 C CA . THR A 1 313 ? -0.811 -14.987 -10.409 1.00 88.75 313 THR A CA 1
ATOM 2259 C C . THR A 1 313 ? 0.371 -14.822 -11.363 1.00 88.75 313 THR A C 1
ATOM 2261 O O . THR A 1 313 ? 0.529 -13.806 -12.036 1.00 88.75 313 THR A O 1
ATOM 2264 N N . THR A 1 314 ? 1.212 -15.851 -11.455 1.00 85.12 314 THR A N 1
ATOM 2265 C CA . THR A 1 314 ? 2.353 -15.890 -12.387 1.00 85.12 314 THR A CA 1
ATOM 2266 C C . THR A 1 314 ? 1.969 -16.413 -13.775 1.00 85.12 314 THR A C 1
ATOM 2268 O O . THR A 1 314 ? 2.832 -16.674 -14.616 1.00 85.12 314 THR A O 1
ATOM 2271 N N . SER A 1 315 ? 0.670 -16.610 -14.029 1.00 88.62 315 SER A N 1
ATOM 2272 C CA . SER A 1 315 ? 0.202 -17.152 -15.298 1.00 88.62 315 SER A CA 1
ATOM 2273 C C . SER A 1 315 ? 0.336 -16.129 -16.423 1.00 88.62 315 SER A C 1
ATOM 2275 O O . SER A 1 315 ? -0.123 -14.994 -16.329 1.00 88.62 315 SER A O 1
ATOM 2277 N N . LYS A 1 316 ? 0.861 -16.585 -17.562 1.00 87.75 316 LYS A N 1
ATOM 2278 C CA . LYS A 1 316 ? 0.927 -15.822 -18.818 1.00 87.75 316 LYS A CA 1
ATOM 2279 C C . LYS A 1 316 ? -0.440 -15.387 -19.349 1.00 87.75 316 LYS A C 1
ATOM 2281 O O . LYS A 1 316 ? -0.514 -14.508 -20.203 1.00 87.75 316 LYS A O 1
ATOM 2286 N N . THR A 1 317 ? -1.510 -16.034 -18.906 1.00 88.75 317 THR A N 1
ATOM 2287 C CA . THR A 1 317 ? -2.882 -15.730 -19.325 1.00 88.75 317 THR A CA 1
ATOM 2288 C C . THR A 1 317 ? -3.647 -14.926 -18.279 1.00 88.75 317 THR A C 1
ATOM 2290 O O . THR A 1 317 ? -4.822 -14.642 -18.492 1.00 88.75 317 THR A O 1
ATOM 2293 N N . ASP A 1 318 ? -3.024 -14.599 -17.144 1.00 89.75 318 ASP A N 1
ATOM 2294 C CA . ASP A 1 318 ? -3.671 -13.842 -16.080 1.00 89.75 318 ASP A CA 1
ATOM 2295 C C . ASP A 1 318 ? -3.547 -12.328 -16.330 1.00 89.75 318 ASP A C 1
ATOM 2297 O O . ASP A 1 318 ? -2.441 -11.780 -16.263 1.00 89.75 318 ASP A O 1
ATOM 2301 N N . PRO A 1 319 ? -4.665 -11.622 -16.589 1.00 90.94 319 PRO A N 1
ATOM 2302 C CA . PRO A 1 319 ? -4.650 -10.177 -16.792 1.00 90.94 319 PRO A CA 1
ATOM 2303 C C . PRO A 1 319 ? -4.110 -9.406 -15.595 1.00 90.94 319 PRO A C 1
ATOM 2305 O O . PRO A 1 319 ? -3.485 -8.367 -15.798 1.00 90.94 319 PRO A O 1
ATOM 2308 N N . VAL A 1 320 ? -4.302 -9.894 -14.368 1.00 92.12 320 VAL A N 1
ATOM 2309 C CA . VAL A 1 320 ? -3.837 -9.197 -13.167 1.00 92.12 320 VAL A CA 1
ATOM 2310 C C . VAL A 1 320 ? -2.316 -9.286 -13.047 1.00 92.12 320 VAL A C 1
ATOM 2312 O O . VAL A 1 320 ? -1.664 -8.251 -12.905 1.00 92.12 320 VAL A O 1
ATOM 2315 N N . GLY A 1 321 ? -1.735 -10.480 -13.186 1.00 92.31 321 GLY A N 1
ATOM 2316 C CA . GLY A 1 321 ? -0.280 -10.658 -13.230 1.00 92.31 321 GLY A CA 1
ATOM 2317 C C . GLY A 1 321 ? 0.383 -9.863 -14.357 1.00 92.31 321 GLY A C 1
ATOM 2318 O O . GLY A 1 321 ? 1.370 -9.158 -14.140 1.00 92.31 321 GLY A O 1
ATOM 2319 N N . CYS A 1 322 ? -0.191 -9.905 -15.559 1.00 92.50 322 CYS A N 1
ATOM 2320 C CA . CYS A 1 322 ? 0.318 -9.164 -16.714 1.00 92.50 322 CYS A CA 1
ATOM 2321 C C . CYS A 1 322 ? 0.247 -7.640 -16.525 1.00 92.50 322 CYS A C 1
ATOM 2323 O O . CYS A 1 322 ? 1.181 -6.914 -16.877 1.00 92.50 322 CYS A O 1
ATOM 2325 N N . ALA A 1 323 ? -0.828 -7.145 -15.914 1.00 93.56 323 ALA A N 1
ATOM 2326 C CA . ALA A 1 323 ? -0.950 -5.750 -15.515 1.00 93.56 323 ALA A CA 1
ATOM 2327 C C . ALA A 1 323 ? 0.098 -5.354 -14.457 1.00 93.56 323 ALA A C 1
ATOM 2329 O O . ALA A 1 323 ? 0.712 -4.291 -14.575 1.00 93.56 323 ALA A O 1
ATOM 2330 N N . ALA A 1 324 ? 0.353 -6.220 -13.466 1.00 94.44 324 ALA A N 1
ATOM 2331 C CA . ALA A 1 324 ? 1.388 -6.004 -12.452 1.00 94.44 324 ALA A CA 1
ATOM 2332 C C . ALA A 1 324 ? 2.778 -5.859 -13.090 1.00 94.44 324 ALA A C 1
ATOM 2334 O O . ALA A 1 324 ? 3.522 -4.940 -12.742 1.00 94.44 324 ALA A O 1
ATOM 2335 N N . ALA A 1 325 ? 3.093 -6.705 -14.078 1.00 92.44 325 ALA A N 1
ATOM 2336 C CA . ALA A 1 325 ? 4.335 -6.615 -14.842 1.00 92.44 325 ALA A CA 1
ATOM 2337 C C . ALA A 1 325 ? 4.451 -5.291 -15.606 1.00 92.44 325 ALA A C 1
ATOM 2339 O O . ALA A 1 325 ? 5.511 -4.669 -15.612 1.00 92.44 325 ALA A O 1
ATOM 2340 N N . GLY A 1 326 ? 3.346 -4.801 -16.176 1.00 92.06 326 GLY A N 1
ATOM 2341 C CA . GLY A 1 326 ? 3.293 -3.480 -16.802 1.00 92.06 326 GLY A CA 1
ATOM 2342 C C . GLY A 1 326 ? 3.609 -2.338 -15.835 1.00 92.06 326 GLY A C 1
ATOM 2343 O O . GLY A 1 326 ? 4.442 -1.483 -16.139 1.00 92.06 326 GLY A O 1
ATOM 2344 N N . VAL A 1 327 ? 3.014 -2.355 -14.639 1.00 93.19 327 VAL A N 1
ATOM 2345 C CA . VAL A 1 327 ? 3.310 -1.374 -13.580 1.00 93.19 327 VAL A CA 1
ATOM 2346 C C . VAL A 1 327 ? 4.777 -1.457 -13.148 1.00 93.19 327 VAL A C 1
ATOM 2348 O O . VAL A 1 327 ? 5.454 -0.432 -13.059 1.00 93.19 327 VAL A O 1
ATOM 2351 N N . ALA A 1 328 ? 5.311 -2.660 -12.934 1.00 92.38 328 ALA A N 1
ATOM 2352 C CA . ALA A 1 328 ? 6.714 -2.843 -12.578 1.00 92.38 328 ALA A CA 1
ATOM 2353 C C . ALA A 1 328 ? 7.663 -2.369 -13.692 1.00 92.38 328 ALA A C 1
ATOM 2355 O O . ALA A 1 328 ? 8.676 -1.733 -13.400 1.00 92.38 328 ALA A O 1
ATOM 2356 N N . ALA A 1 329 ? 7.329 -2.616 -14.961 1.00 89.56 329 ALA A N 1
ATOM 2357 C CA . ALA A 1 329 ? 8.086 -2.137 -16.113 1.00 89.56 329 ALA A CA 1
ATOM 2358 C C . ALA A 1 329 ? 8.079 -0.607 -16.210 1.00 89.56 329 ALA A C 1
ATOM 2360 O O . ALA A 1 329 ? 9.129 -0.021 -16.472 1.00 89.56 329 ALA A O 1
ATOM 2361 N N . PHE A 1 330 ? 6.944 0.046 -15.929 1.00 89.38 330 PHE A N 1
ATOM 2362 C CA . PHE A 1 330 ? 6.878 1.505 -15.823 1.00 89.38 330 PHE A CA 1
ATOM 2363 C C . PHE A 1 330 ? 7.861 2.024 -14.780 1.00 89.38 330 PHE A C 1
ATOM 2365 O O . PHE A 1 330 ? 8.710 2.845 -15.104 1.00 89.38 330 PHE A O 1
ATOM 2372 N N . VAL A 1 331 ? 7.806 1.520 -13.545 1.00 89.75 331 VAL A N 1
ATOM 2373 C CA . VAL A 1 331 ? 8.738 1.950 -12.490 1.00 89.75 331 VAL A CA 1
ATOM 2374 C C . VAL A 1 331 ? 10.182 1.635 -12.887 1.00 89.75 331 VAL A C 1
ATOM 2376 O O . VAL A 1 331 ? 11.083 2.447 -12.674 1.00 89.75 331 VAL A O 1
ATOM 2379 N N . ASN A 1 332 ? 10.425 0.465 -13.482 1.00 87.62 332 ASN A N 1
ATOM 2380 C CA . ASN A 1 332 ? 11.769 0.044 -13.839 1.00 87.62 332 ASN A CA 1
ATOM 2381 C C . ASN A 1 332 ? 12.399 0.901 -14.937 1.00 87.62 332 ASN A C 1
ATOM 2383 O O . ASN A 1 332 ? 13.575 1.246 -14.821 1.00 87.62 332 ASN A O 1
ATOM 2387 N N . GLY A 1 333 ? 11.614 1.248 -15.956 1.00 80.56 333 GLY A N 1
ATOM 2388 C CA . GLY A 1 333 ? 12.037 2.012 -17.123 1.00 80.56 333 GLY A CA 1
ATOM 2389 C C . GLY A 1 333 ? 11.818 3.519 -17.020 1.00 80.56 333 GLY A C 1
ATOM 2390 O O . GLY A 1 333 ? 12.214 4.232 -17.938 1.00 80.56 333 GLY A O 1
ATOM 2391 N N . ASN A 1 334 ? 11.201 4.024 -15.947 1.00 72.94 334 ASN A N 1
ATOM 2392 C CA . ASN A 1 334 ? 10.942 5.449 -15.774 1.00 72.94 334 ASN A CA 1
ATOM 2393 C C . ASN A 1 334 ? 11.977 6.104 -14.835 1.00 72.94 334 ASN A C 1
ATOM 2395 O O . ASN A 1 334 ? 11.740 6.214 -13.626 1.00 72.94 334 ASN A O 1
ATOM 2399 N N . PRO A 1 335 ? 13.105 6.622 -15.370 1.00 54.53 335 PRO A N 1
ATOM 2400 C CA . PRO A 1 335 ? 14.089 7.364 -14.585 1.00 54.53 335 PRO A CA 1
ATOM 2401 C C . PRO A 1 335 ? 13.544 8.707 -14.085 1.00 54.53 335 PRO A C 1
ATOM 2403 O O . PRO A 1 335 ? 14.259 9.421 -13.385 1.00 54.53 335 PRO A O 1
ATOM 2406 N N . LEU A 1 336 ? 12.323 9.096 -14.482 1.00 53.50 336 LEU A N 1
ATOM 2407 C CA . LEU A 1 336 ? 11.722 10.352 -14.070 1.00 53.50 336 LEU A CA 1
ATOM 2408 C C . LEU A 1 336 ? 11.185 10.332 -12.655 1.00 53.50 336 LEU A C 1
ATOM 2410 O O . LEU A 1 336 ? 10.951 11.427 -12.190 1.00 53.50 336 LEU A O 1
ATOM 2414 N N . GLY A 1 337 ? 11.063 9.192 -11.960 1.00 57.81 337 GLY A N 1
ATOM 2415 C CA . GLY A 1 337 ? 10.678 9.132 -10.538 1.00 57.81 337 GLY A CA 1
ATOM 2416 C C . GLY A 1 337 ? 9.223 9.535 -10.265 1.00 57.81 337 GLY A C 1
ATOM 2417 O O . GLY A 1 337 ? 8.448 8.747 -9.754 1.00 57.81 337 GLY A O 1
ATOM 2418 N N . TRP A 1 338 ? 8.854 10.732 -10.689 1.00 49.00 338 TRP A N 1
ATOM 2419 C CA . TRP A 1 338 ? 7.562 11.392 -10.779 1.00 49.00 338 TRP A CA 1
ATOM 2420 C C . TRP A 1 338 ? 7.735 12.381 -11.934 1.00 49.00 338 TRP A C 1
ATOM 2422 O O . TRP A 1 338 ? 8.686 13.149 -11.918 1.00 49.00 338 TRP A O 1
ATOM 2432 N N . VAL A 1 339 ? 6.942 12.353 -13.002 1.00 41.81 339 VAL A N 1
ATOM 2433 C CA . VAL A 1 339 ? 7.127 13.360 -14.077 1.00 41.81 339 VAL A CA 1
ATOM 2434 C C . VAL A 1 339 ? 6.769 14.746 -13.475 1.00 41.81 339 VAL A C 1
ATOM 2436 O O . VAL A 1 339 ? 5.862 14.787 -12.647 1.00 41.81 339 VAL A O 1
ATOM 2439 N N . PRO A 1 340 ? 7.533 15.811 -13.800 1.00 42.25 340 PRO A N 1
ATOM 2440 C CA . PRO A 1 340 ? 8.197 16.768 -12.897 1.00 42.25 340 PRO A CA 1
ATOM 2441 C C . PRO A 1 340 ? 7.307 17.658 -12.025 1.00 42.25 340 PRO A C 1
ATOM 2443 O O . PRO A 1 340 ? 6.186 17.998 -12.457 1.00 42.25 340 PRO A O 1
#

Sequence (340 aa):
MACSAAVPARTAVAVLASLALCLTLSVTLFGCGAPKMDCHTQDGKAALLDAVQNALTSQDCTTAIDLIEPVYLDKECTNDEVRIARASSYACAANINFFKLIGDITKVNLNGKVFWPAMTQLFPSVPTDSRVAAGELSLDALFALKAVGAIATPLQQVNASSANPGYLLASQRSVDSNLYGIFISMSLIGAFQNRYGNPDLTTYAKQRNLGAASASAADLGWGDIMKITPDACSYATSVLTLVDSINEVSQQVSGKIGTSLSQVSAAFSAGLNFYCDLGCKGLLPGGTVASSCTIAAGCATCPLGLRNRSLCTTSKTDPVGCAAAGVAAFVNGNPLGWVP

pLDDT: mean 84.63, std 16.34, range [31.34, 98.12]